Protein AF-A0A7S1FY55-F1 (afdb_monomer_lite)

Organism: NCBI:txid216773

InterPro domains:
  IPR005550 Kinetochore protein Ndc80 [PTHR10643] (1-283)
  IPR038273 Ndc80 domain superfamily [G3DSA:1.10.418.30] (1-48)
  IPR055260 Kinetochore protein Ndc80, CH domain [PF03801] (1-49)

pLDDT: mean 82.6, std 16.02, range [34.22, 97.12]

Secondary structure (DSSP, 8-state):
-HHHHHHHHHHHTT--SPPPHHHHTTTTSTTTHHHHHHHHHHHHHHHHHHHHHHHHHTTGGG---SS----HHHHHHHHHHHHHHHHHHHT-HHHHHHHHHHHHHHHHHHHHHHHHHHHHHHHHHHHHHHHHHHHHHHHHHHHHHHHHHHHHHHHHHHHHHHHHHHHHHHHHHHHHHHHHHHHHHHHHHHHHHHHHHHHHHHHHHHHTT--HHHHHHHHHHHHHHHHHHHHHHHHHHHHHHHHHHHHHHHHHHHHHHHHHHHHHHHHHHHTT-S-TT-TTS---------------

Foldseek 3Di:
DVLVVVQVVLVVVVPPDHQDSVLVVVCPDPVSVVVVVVSVVVVVVVVVVVVVVVVVVVVCVPPPPDDPPQDPLNVLVVVLVVQLVVCVVVVPPVSNVVSVVVNVVVVVVVVVVVVVVVVVVVVVVVVVVVVVVVVVVVVVCVVVVVVVVVVVVVVVVVVVVVVVVVVVVVVVVVVVVVVVVVVVVVVVVVVVVVVVVVVVVVVVVVVVPQDPVNVVVVVVVVVVVVVVVVVVVVVVVVVVVVVVVVVVVVVVVVVVVVVVVVVVVVVCVVVVVDDPPDPPPDDDDDDDDDDDDDDD

Radius of gyration: 81.03 Å; chains: 1; bounding box: 147×50×207 Å

Structure (mmCIF, N/CA/C/O backbone):
data_AF-A0A7S1FY55-F1
#
_entry.id   AF-A0A7S1FY55-F1
#
loop_
_atom_site.group_PDB
_atom_site.id
_atom_site.type_symbol
_atom_site.label_atom_id
_atom_site.label_alt_id
_atom_site.label_comp_id
_atom_site.label_asym_id
_atom_site.label_entity_id
_atom_site.label_seq_id
_atom_site.pdbx_PDB_ins_code
_atom_site.Cartn_x
_atom_site.Cartn_y
_atom_site.Cartn_z
_atom_site.occupancy
_atom_site.B_iso_or_equiv
_atom_site.auth_seq_id
_atom_site.auth_comp_id
_atom_site.auth_asym_id
_atom_site.auth_atom_id
_atom_site.pdbx_PDB_model_num
ATOM 1 N N . LYS A 1 1 ? 73.526 -8.331 -56.034 1.00 67.00 1 LYS A N 1
ATOM 2 C CA . LYS A 1 1 ? 73.931 -9.717 -55.680 1.00 67.00 1 LYS A CA 1
ATOM 3 C C . LYS A 1 1 ? 72.701 -10.359 -55.078 1.00 67.00 1 LYS A C 1
ATOM 5 O O . LYS A 1 1 ? 72.213 -9.840 -54.081 1.00 67.00 1 LYS A O 1
ATOM 10 N N . PHE A 1 2 ? 72.181 -11.403 -55.712 1.00 81.19 2 PHE A N 1
ATOM 11 C CA . PHE A 1 2 ? 70.887 -12.007 -55.388 1.00 81.19 2 PHE A CA 1
ATOM 12 C C . PHE A 1 2 ? 70.745 -12.367 -53.899 1.00 81.19 2 PHE A C 1
ATOM 14 O O . PHE A 1 2 ? 69.713 -12.128 -53.283 1.00 81.19 2 PHE A O 1
ATOM 21 N N . GLU A 1 3 ? 71.819 -12.846 -53.277 1.00 83.00 3 GLU A N 1
ATOM 22 C CA . GLU A 1 3 ? 71.843 -13.254 -51.872 1.00 83.00 3 GLU A CA 1
ATOM 23 C C . GLU A 1 3 ? 71.615 -12.081 -50.909 1.00 83.00 3 GLU A C 1
ATOM 25 O O . GLU A 1 3 ? 71.099 -12.266 -49.812 1.00 83.00 3 GLU A O 1
ATOM 30 N N . GLU A 1 4 ? 71.996 -10.864 -51.295 1.00 83.25 4 GLU A N 1
ATOM 31 C CA . GLU A 1 4 ? 71.790 -9.670 -50.471 1.00 83.25 4 GLU A CA 1
ATOM 32 C C . GLU A 1 4 ? 70.352 -9.163 -50.559 1.00 83.25 4 GLU A C 1
ATOM 34 O O . GLU A 1 4 ? 69.798 -8.738 -49.5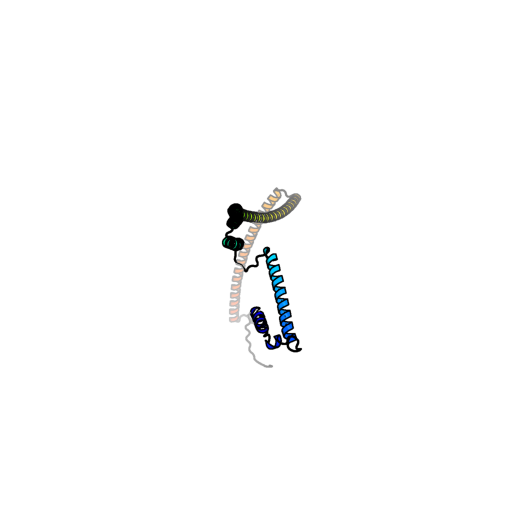46 1.00 83.25 4 GLU A O 1
ATOM 39 N N . GLU A 1 5 ? 69.744 -9.268 -51.742 1.00 86.44 5 GLU A N 1
ATOM 40 C CA . GLU A 1 5 ? 68.338 -8.932 -51.977 1.00 86.44 5 GLU A CA 1
ATOM 41 C C . GLU A 1 5 ? 67.422 -9.894 -51.220 1.00 86.44 5 GLU A C 1
ATOM 43 O O . GLU A 1 5 ? 66.544 -9.440 -50.496 1.00 86.44 5 GLU A O 1
ATOM 48 N N . VAL A 1 6 ? 67.695 -11.203 -51.264 1.00 86.44 6 VAL A N 1
ATOM 49 C CA . VAL A 1 6 ? 66.916 -12.205 -50.518 1.00 86.44 6 VAL A CA 1
ATOM 50 C C . VAL A 1 6 ? 66.953 -11.928 -49.012 1.00 86.44 6 VAL A C 1
ATOM 52 O O . VAL A 1 6 ? 65.907 -11.897 -48.364 1.00 86.44 6 VAL A O 1
ATOM 55 N N . VAL A 1 7 ? 68.132 -11.663 -48.435 1.00 86.19 7 VAL A N 1
ATOM 56 C CA . VAL A 1 7 ? 68.240 -11.329 -47.001 1.00 86.19 7 VAL A CA 1
ATOM 57 C C . VAL A 1 7 ? 67.484 -10.037 -46.669 1.00 86.19 7 VAL A C 1
ATOM 59 O O . VAL A 1 7 ? 66.827 -9.967 -45.629 1.00 86.19 7 VAL A O 1
ATOM 62 N N . ALA A 1 8 ? 67.549 -9.023 -47.537 1.00 88.19 8 ALA A N 1
ATOM 63 C CA . ALA A 1 8 ? 66.824 -7.769 -47.350 1.00 88.19 8 ALA A CA 1
ATOM 64 C C . ALA A 1 8 ? 65.300 -7.955 -47.439 1.00 88.19 8 ALA A C 1
ATOM 66 O O . ALA A 1 8 ? 64.584 -7.410 -46.602 1.00 88.19 8 ALA A O 1
ATOM 67 N N . SER A 1 9 ? 64.807 -8.765 -48.379 1.00 89.19 9 SER A N 1
ATOM 68 C CA . SER A 1 9 ? 63.382 -9.073 -48.536 1.00 89.19 9 SER A CA 1
ATOM 69 C C . SER A 1 9 ? 62.821 -9.821 -47.330 1.00 89.19 9 SER A C 1
ATOM 71 O O . SER A 1 9 ? 61.814 -9.395 -46.775 1.00 89.19 9 SER A O 1
ATOM 73 N N . PHE A 1 10 ? 63.492 -10.875 -46.850 1.00 89.44 10 PHE A N 1
ATOM 74 C CA . PHE A 1 10 ? 63.047 -11.592 -45.645 1.00 89.44 10 PHE A CA 1
ATOM 75 C C . PHE A 1 10 ? 63.048 -10.688 -44.408 1.00 89.44 10 PHE A C 1
ATOM 77 O O . PHE A 1 10 ? 62.119 -10.740 -43.604 1.00 89.44 10 PHE A O 1
ATOM 84 N N . LYS A 1 11 ? 64.045 -9.804 -44.275 1.00 87.81 11 LYS A N 1
ATOM 85 C CA . LYS A 1 11 ? 64.072 -8.807 -43.199 1.00 87.81 11 LYS A CA 1
ATOM 86 C C . LYS A 1 11 ? 62.936 -7.782 -43.328 1.00 87.81 11 LYS A C 1
ATOM 88 O O . LYS A 1 11 ? 62.336 -7.433 -42.318 1.00 87.81 11 LYS A O 1
ATOM 93 N N . GLY A 1 12 ? 62.632 -7.321 -44.542 1.00 88.88 12 GLY A N 1
ATOM 94 C CA . GLY A 1 12 ? 61.527 -6.396 -44.821 1.00 88.88 12 GLY A CA 1
ATOM 95 C C . GLY A 1 12 ? 60.149 -7.004 -44.555 1.00 88.88 12 GLY A C 1
ATOM 96 O O . GLY A 1 12 ? 59.263 -6.312 -44.070 1.00 88.88 12 GLY A O 1
ATOM 97 N N . LEU A 1 13 ? 59.999 -8.311 -44.781 1.00 89.62 13 LEU A N 1
ATOM 98 C CA . LEU A 1 13 ? 58.793 -9.075 -44.445 1.00 89.62 13 LEU A CA 1
ATOM 99 C C . LEU A 1 13 ? 58.680 -9.405 -42.944 1.00 89.62 13 LEU A C 1
ATOM 101 O O . LEU A 1 13 ? 57.701 -10.016 -42.525 1.00 89.62 13 LEU A O 1
ATOM 105 N N . GLY A 1 14 ? 59.666 -9.025 -42.124 1.00 89.81 14 GLY A N 1
ATOM 106 C CA . GLY A 1 14 ? 59.642 -9.252 -40.677 1.00 89.81 14 GLY A CA 1
ATOM 107 C C . GLY A 1 14 ? 60.079 -10.653 -40.242 1.00 89.81 14 GLY A C 1
ATOM 108 O O . GLY A 1 14 ? 59.724 -11.090 -39.148 1.00 89.81 14 GLY A O 1
ATOM 109 N N . TYR A 1 15 ? 60.855 -11.374 -41.058 1.00 90.88 15 TYR A N 1
ATOM 110 C CA . TYR A 1 15 ? 61.382 -12.681 -40.667 1.00 90.88 15 TYR A CA 1
ATOM 111 C C . TYR A 1 15 ? 62.341 -12.558 -39.471 1.00 90.88 15 TYR A C 1
ATOM 113 O O . TYR A 1 15 ? 63.359 -11.868 -39.534 1.00 90.88 15 TYR A O 1
ATOM 121 N N . GLY A 1 16 ? 62.019 -13.247 -38.373 1.00 86.94 16 GLY A N 1
ATOM 122 C CA . GLY A 1 16 ? 62.682 -13.073 -37.074 1.00 86.94 16 GLY A CA 1
ATOM 123 C C . GLY A 1 16 ? 64.067 -13.714 -36.923 1.00 86.94 16 GLY A C 1
ATOM 124 O O . GLY A 1 16 ? 64.715 -13.499 -35.899 1.00 86.94 16 GLY A O 1
ATOM 125 N N . PHE A 1 17 ? 64.544 -14.488 -37.905 1.00 87.69 17 PHE A N 1
ATOM 126 C CA . PHE A 1 17 ? 65.818 -15.212 -37.813 1.00 87.69 17 PHE A CA 1
ATOM 127 C C . PHE A 1 17 ? 66.823 -14.752 -38.882 1.00 87.69 17 PHE A C 1
ATOM 129 O O . PHE A 1 17 ? 66.455 -14.568 -40.043 1.00 87.69 17 PHE A O 1
ATOM 136 N N . PRO A 1 18 ? 68.114 -14.579 -38.537 1.00 83.94 18 PRO A N 1
ATOM 137 C CA . PRO A 1 18 ? 69.112 -14.109 -39.490 1.00 83.94 18 PRO A CA 1
ATOM 138 C C . PRO A 1 18 ? 69.430 -15.179 -40.544 1.00 83.94 18 PRO A C 1
ATOM 140 O O . PRO A 1 18 ? 69.824 -16.297 -40.214 1.00 83.94 18 PRO A O 1
ATOM 143 N N . ILE A 1 19 ? 69.324 -14.816 -41.823 1.00 84.50 19 ILE A N 1
ATOM 144 C CA . ILE A 1 19 ? 69.739 -15.662 -42.949 1.00 84.50 19 ILE A CA 1
ATOM 145 C C . ILE A 1 19 ? 71.166 -15.276 -43.346 1.00 84.50 19 ILE A C 1
ATOM 147 O O . ILE A 1 19 ? 71.451 -14.120 -43.666 1.00 84.50 19 ILE A O 1
ATOM 151 N N . SER A 1 20 ? 72.087 -16.240 -43.316 1.00 83.50 20 SER A N 1
ATOM 152 C CA . SER A 1 20 ? 73.482 -15.990 -43.684 1.00 83.50 20 SER A CA 1
ATOM 153 C C . SER A 1 20 ? 73.648 -15.856 -45.200 1.00 83.50 20 SER A C 1
ATOM 155 O O . SER A 1 20 ? 73.277 -16.760 -45.950 1.00 83.50 20 SER A O 1
ATOM 157 N N . LYS A 1 21 ? 74.302 -14.775 -45.652 1.00 79.25 21 LYS A N 1
ATOM 158 C CA . LYS A 1 21 ? 74.649 -14.549 -47.070 1.00 79.25 21 LYS A CA 1
ATOM 159 C C . LYS A 1 21 ? 75.501 -15.683 -47.650 1.00 79.25 21 LYS A C 1
ATOM 161 O O . LYS A 1 21 ? 75.284 -16.104 -48.780 1.00 79.25 21 LYS A O 1
ATOM 166 N N . THR A 1 22 ? 76.448 -16.210 -46.871 1.00 78.62 22 THR A N 1
ATOM 167 C CA . THR A 1 22 ? 77.279 -17.353 -47.288 1.00 78.62 22 THR A CA 1
ATOM 168 C C . THR A 1 22 ? 76.487 -18.658 -47.326 1.00 78.62 22 THR A C 1
ATOM 170 O O . THR A 1 22 ? 76.777 -19.516 -48.153 1.00 78.62 22 THR A O 1
ATOM 173 N N . GLY A 1 23 ? 75.447 -18.788 -46.494 1.00 77.12 23 GLY A N 1
ATOM 174 C CA . GLY A 1 23 ? 74.515 -19.917 -46.538 1.00 77.12 23 GLY A CA 1
ATOM 175 C C . GLY A 1 23 ? 73.647 -19.922 -47.798 1.00 77.12 23 GLY A C 1
ATOM 176 O O . GLY A 1 23 ? 73.401 -20.984 -48.362 1.00 77.12 23 GLY A O 1
ATOM 177 N N . LEU A 1 24 ? 73.263 -18.739 -48.290 1.00 79.88 24 LEU A N 1
ATOM 178 C CA . LEU A 1 24 ? 72.521 -18.573 -49.547 1.00 79.88 24 LEU A CA 1
ATOM 179 C C . LEU A 1 24 ? 73.368 -18.829 -50.800 1.00 79.88 24 LEU A C 1
ATOM 181 O O . LEU A 1 24 ? 72.827 -19.228 -51.822 1.00 79.88 24 LEU A O 1
ATOM 185 N N . ALA A 1 25 ? 74.690 -18.667 -50.726 1.00 79.62 25 ALA A N 1
ATOM 186 C CA . ALA A 1 25 ? 75.594 -19.057 -51.812 1.00 79.62 25 ALA A CA 1
ATOM 187 C C . ALA A 1 25 ? 75.838 -20.584 -51.869 1.00 79.62 25 ALA A C 1
ATOM 189 O O . ALA A 1 25 ? 76.442 -21.089 -52.812 1.00 79.62 25 ALA A O 1
ATOM 190 N N . SER A 1 26 ? 75.411 -21.342 -50.851 1.00 80.75 26 SER A N 1
ATOM 191 C CA . SER A 1 26 ? 75.623 -22.793 -50.719 1.00 80.75 26 SER A CA 1
ATOM 192 C C . SER A 1 26 ? 74.378 -23.478 -50.144 1.00 80.75 26 SER A C 1
ATOM 194 O O . SER A 1 26 ? 74.421 -24.136 -49.101 1.00 80.75 26 SER A O 1
ATOM 196 N N . VAL A 1 27 ? 73.254 -23.322 -50.849 1.00 73.44 27 VAL A N 1
ATOM 197 C CA . VAL A 1 27 ? 71.904 -23.724 -50.400 1.00 73.44 27 VAL A CA 1
ATOM 198 C C . VAL A 1 27 ? 71.741 -25.243 -50.200 1.00 73.44 27 VAL A C 1
ATOM 200 O O . VAL A 1 27 ? 70.799 -25.676 -49.554 1.00 73.44 27 VAL A O 1
ATOM 203 N N . GLY A 1 28 ? 72.671 -26.074 -50.676 1.00 72.81 28 GLY A N 1
ATOM 204 C CA . GLY A 1 28 ? 72.605 -27.536 -50.546 1.00 72.81 28 GLY A CA 1
ATOM 205 C C . GLY A 1 28 ? 73.420 -28.151 -49.402 1.00 72.81 28 GLY A C 1
ATOM 206 O O . GLY A 1 28 ? 73.444 -29.376 -49.285 1.00 72.81 28 GLY A O 1
ATOM 207 N N . ALA A 1 29 ? 74.138 -27.362 -48.588 1.00 81.94 29 ALA A N 1
ATOM 208 C CA . ALA A 1 29 ? 74.994 -27.945 -47.555 1.00 81.94 29 ALA A CA 1
ATOM 209 C C . ALA A 1 29 ? 74.165 -28.443 -46.346 1.00 81.94 29 ALA A C 1
ATOM 211 O O . ALA A 1 29 ? 73.215 -27.771 -45.933 1.00 81.94 29 ALA A O 1
ATOM 212 N N . PRO A 1 30 ? 74.535 -29.576 -45.710 1.00 80.19 30 PRO A N 1
ATOM 213 C CA . PRO A 1 30 ? 73.731 -30.201 -44.649 1.00 80.19 30 PRO A CA 1
ATOM 214 C C . PRO A 1 30 ? 73.401 -29.297 -43.451 1.00 80.19 30 PRO A C 1
ATOM 216 O O . PRO A 1 30 ? 72.413 -29.522 -42.760 1.00 80.19 30 PRO A O 1
ATOM 219 N N . HIS A 1 31 ? 74.222 -28.274 -43.204 1.00 78.00 31 HIS A N 1
ATOM 220 C CA . HIS A 1 31 ? 74.086 -27.346 -42.079 1.00 78.00 31 HIS A CA 1
ATOM 221 C C . HIS A 1 31 ? 73.446 -25.996 -42.461 1.00 78.00 31 HIS A C 1
ATOM 223 O O . HIS A 1 31 ? 73.035 -25.255 -41.573 1.00 78.00 31 HIS A O 1
ATOM 229 N N . THR A 1 32 ? 73.346 -25.665 -43.754 1.00 81.38 32 THR A N 1
ATOM 230 C CA . THR A 1 32 ? 72.741 -24.411 -44.252 1.00 81.38 32 THR A CA 1
ATOM 231 C C . THR A 1 32 ? 71.328 -24.616 -44.783 1.00 81.38 32 THR A C 1
ATOM 233 O O . THR A 1 32 ? 70.520 -23.692 -44.717 1.00 81.38 32 THR A O 1
ATOM 236 N N . TRP A 1 33 ? 71.000 -25.821 -45.256 1.00 84.62 33 TRP A N 1
ATOM 237 C CA . TRP A 1 33 ? 69.682 -26.130 -45.805 1.00 84.62 33 TRP A CA 1
ATOM 238 C C . TRP A 1 33 ? 68.540 -26.088 -44.772 1.00 84.62 33 TRP A C 1
ATOM 240 O O . TRP A 1 33 ? 67.527 -25.463 -45.079 1.00 84.62 33 TRP A O 1
ATOM 250 N N . PRO A 1 34 ? 68.658 -26.645 -43.543 1.00 88.00 34 PRO A N 1
ATOM 251 C CA . PRO A 1 34 ? 67.540 -26.620 -42.593 1.00 88.00 34 PRO A CA 1
ATOM 252 C C . PRO A 1 34 ? 67.071 -25.201 -42.202 1.00 88.00 34 PRO A C 1
ATOM 254 O O . PRO A 1 34 ? 65.864 -24.962 -42.230 1.00 88.00 34 PRO A O 1
ATOM 257 N N . PRO A 1 35 ? 67.961 -24.224 -41.917 1.00 84.44 35 PRO A N 1
ATOM 258 C CA . PRO A 1 35 ? 67.549 -22.836 -41.675 1.00 84.44 35 PRO A CA 1
ATOM 259 C C . PRO A 1 35 ? 66.900 -22.147 -42.886 1.00 84.44 35 PRO A C 1
ATOM 261 O O . PRO A 1 35 ? 65.985 -21.343 -42.714 1.00 84.44 35 PRO A O 1
ATOM 264 N N . ILE A 1 36 ? 67.353 -22.454 -44.108 1.00 86.25 36 ILE A N 1
ATOM 265 C CA . ILE A 1 36 ? 66.774 -21.898 -45.342 1.00 86.25 36 ILE A CA 1
ATOM 266 C C . ILE A 1 36 ? 65.394 -22.509 -45.605 1.00 86.25 36 ILE A C 1
ATOM 268 O O . ILE A 1 36 ? 64.454 -21.787 -45.927 1.00 86.25 36 ILE A O 1
ATOM 272 N N . LEU A 1 37 ? 65.242 -23.819 -45.405 1.00 87.38 37 LEU A N 1
ATOM 273 C CA . LEU A 1 37 ? 63.959 -24.503 -45.516 1.00 87.38 37 LEU A CA 1
ATOM 274 C C . LEU A 1 37 ? 62.951 -23.952 -44.500 1.00 87.38 37 LEU A C 1
ATOM 276 O O . LEU A 1 37 ? 61.810 -23.697 -44.871 1.00 87.38 37 LEU A O 1
ATOM 280 N N . ALA A 1 38 ? 63.379 -23.689 -43.260 1.00 88.00 38 ALA A N 1
ATOM 281 C CA . ALA A 1 38 ? 62.541 -23.040 -42.253 1.00 88.00 38 ALA A CA 1
ATOM 282 C C . ALA A 1 38 ? 62.048 -21.656 -42.722 1.00 88.00 38 ALA A C 1
ATOM 284 O O . ALA A 1 38 ? 60.852 -21.370 -42.637 1.00 88.00 38 ALA A O 1
ATOM 285 N N . ALA A 1 39 ? 62.934 -20.837 -43.301 1.00 89.31 39 ALA A N 1
ATOM 286 C CA . ALA A 1 39 ? 62.567 -19.537 -43.866 1.00 89.31 39 ALA A CA 1
ATOM 287 C C . ALA A 1 39 ? 61.559 -19.664 -45.023 1.00 89.31 39 ALA A C 1
ATOM 289 O O . ALA A 1 39 ? 60.588 -18.912 -45.082 1.00 89.31 39 ALA A O 1
ATOM 290 N N . LEU A 1 40 ? 61.732 -20.651 -45.908 1.00 90.31 40 LEU A N 1
ATOM 291 C CA . LEU A 1 40 ? 60.790 -20.918 -47.001 1.00 90.31 40 LEU A CA 1
ATOM 292 C C . LEU A 1 40 ? 59.431 -21.410 -46.488 1.00 90.31 40 LEU A C 1
ATOM 294 O O . LEU A 1 40 ? 58.400 -20.937 -46.956 1.00 90.31 40 LEU A O 1
ATOM 298 N N . THR A 1 41 ? 59.403 -22.307 -45.499 1.00 90.56 41 THR A N 1
ATOM 299 C CA . THR A 1 41 ? 58.141 -22.761 -44.890 1.00 90.56 41 THR A CA 1
ATOM 300 C C . THR A 1 41 ? 57.408 -21.630 -44.176 1.00 90.56 41 THR A C 1
ATOM 302 O O . THR A 1 41 ? 56.183 -21.559 -44.245 1.00 90.56 41 THR A O 1
ATOM 305 N N . TRP A 1 42 ? 58.145 -20.708 -43.550 1.00 93.69 42 TRP A N 1
ATOM 306 C CA . TRP A 1 42 ? 57.571 -19.498 -42.973 1.00 93.69 42 TRP A CA 1
ATOM 307 C C . TRP A 1 42 ? 56.973 -18.589 -44.051 1.00 93.69 42 TRP A C 1
ATOM 309 O O . TRP A 1 42 ? 55.853 -18.120 -43.881 1.00 93.69 42 TRP A O 1
ATOM 319 N N . LEU A 1 43 ? 57.665 -18.401 -45.181 1.00 92.44 43 LEU A N 1
ATOM 320 C CA . LEU A 1 43 ? 57.160 -17.599 -46.298 1.00 92.44 43 LEU A CA 1
ATOM 321 C C . LEU A 1 43 ? 55.879 -18.199 -46.898 1.00 92.44 43 LEU A C 1
ATOM 323 O O . LEU A 1 43 ? 54.924 -17.474 -47.149 1.00 92.44 43 LEU A O 1
ATOM 327 N N . VAL A 1 44 ? 55.823 -19.523 -47.069 1.00 92.56 44 VAL A N 1
ATOM 328 C CA . VAL A 1 44 ? 54.600 -20.222 -47.507 1.00 92.56 44 VAL A CA 1
ATOM 329 C C . VAL A 1 44 ? 53.472 -20.043 -46.489 1.00 92.56 44 VAL A C 1
ATOM 331 O O . VAL A 1 44 ? 52.333 -19.789 -46.872 1.00 92.56 44 VAL A O 1
ATOM 334 N N . GLY A 1 45 ? 53.785 -20.118 -45.192 1.00 89.25 45 GLY A N 1
ATOM 335 C CA . GLY A 1 45 ? 52.830 -19.814 -44.129 1.00 89.25 45 GLY A CA 1
ATOM 336 C C . GLY A 1 45 ? 52.288 -18.387 -44.225 1.00 89.25 45 GLY A C 1
ATOM 337 O O . GLY A 1 45 ? 51.079 -18.194 -44.139 1.00 89.25 45 GLY A O 1
ATOM 338 N N . LEU A 1 46 ? 53.160 -17.402 -44.462 1.00 90.12 46 LEU A N 1
ATOM 339 C CA . LEU A 1 46 ? 52.795 -15.993 -44.614 1.00 90.12 46 LEU A CA 1
ATOM 340 C C . LEU A 1 46 ? 51.844 -15.768 -45.799 1.00 90.12 46 LEU A C 1
ATOM 342 O O . LEU A 1 46 ? 50.823 -15.106 -45.629 1.00 90.12 46 LEU A O 1
ATOM 346 N N . LEU A 1 47 ? 52.125 -16.370 -46.959 1.00 90.06 47 LEU A N 1
ATOM 347 C CA . LEU A 1 47 ? 51.239 -16.300 -48.129 1.00 90.06 47 LEU A CA 1
ATOM 348 C C . LEU A 1 47 ? 49.869 -16.932 -47.840 1.00 90.06 47 LEU A C 1
ATOM 350 O O . LEU A 1 47 ? 48.837 -16.363 -48.184 1.00 90.06 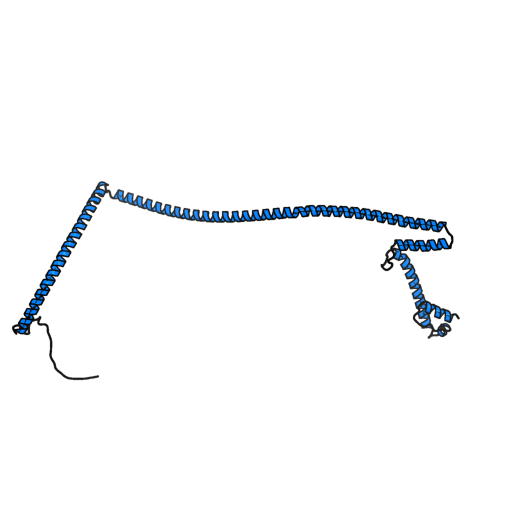47 LEU A O 1
ATOM 354 N N . GLY A 1 48 ? 49.843 -18.060 -47.123 1.00 89.19 48 GLY A N 1
ATOM 355 C CA . GLY A 1 48 ? 48.592 -18.687 -46.694 1.00 89.19 48 GLY A CA 1
ATOM 356 C C . GLY A 1 48 ? 47.775 -17.828 -45.717 1.00 89.19 48 GLY A C 1
ATOM 357 O O . GLY A 1 48 ? 46.545 -17.885 -45.734 1.00 89.19 48 GLY A O 1
ATOM 358 N N . TYR A 1 49 ? 48.424 -17.020 -44.872 1.00 86.50 49 TYR A N 1
ATOM 359 C CA . TYR A 1 49 ? 47.731 -16.040 -44.028 1.00 86.50 49 TYR A CA 1
ATOM 360 C C . TYR A 1 49 ? 47.205 -14.853 -44.835 1.00 86.50 49 TYR A C 1
ATOM 362 O O . TYR A 1 49 ? 46.097 -14.401 -44.567 1.00 86.50 49 TYR A O 1
ATOM 370 N N . GLU A 1 50 ? 47.954 -14.371 -45.827 1.00 86.56 50 GLU A N 1
ATOM 371 C CA . GLU A 1 50 ? 47.514 -13.282 -46.701 1.00 86.56 50 GLU A CA 1
ATOM 372 C C . GLU A 1 50 ? 46.258 -13.667 -47.498 1.00 86.56 50 GLU A C 1
ATOM 374 O O . GLU A 1 50 ? 45.301 -12.894 -47.549 1.00 86.56 50 GLU A O 1
ATOM 379 N N . GLU A 1 51 ? 46.219 -14.874 -48.068 1.00 85.94 51 GLU A N 1
ATOM 380 C CA . GLU A 1 51 ? 45.041 -15.384 -48.782 1.00 85.94 51 GLU A CA 1
ATOM 381 C C . GLU A 1 51 ? 43.819 -15.495 -47.863 1.00 85.94 51 GLU A C 1
ATOM 383 O O . GLU A 1 51 ? 42.729 -15.049 -48.222 1.00 85.94 51 GLU A O 1
ATOM 388 N N . LYS A 1 52 ? 44.000 -16.020 -46.645 1.00 84.38 52 LYS A N 1
ATOM 389 C CA . LYS A 1 52 ? 42.922 -16.104 -45.648 1.00 84.38 52 LYS A CA 1
ATOM 390 C C . LYS A 1 52 ? 42.451 -14.731 -45.178 1.00 84.38 52 LYS A C 1
ATOM 392 O O . LYS A 1 52 ? 41.252 -14.525 -45.033 1.00 84.38 52 LYS A O 1
ATOM 397 N N . ALA A 1 53 ? 43.368 -13.789 -44.974 1.00 80.75 53 ALA A N 1
ATOM 398 C CA . ALA A 1 53 ? 43.034 -12.424 -44.585 1.00 80.75 53 ALA A CA 1
ATOM 399 C C . ALA A 1 53 ? 42.246 -11.699 -45.688 1.00 80.75 53 ALA A C 1
ATOM 401 O O . ALA A 1 53 ? 41.287 -10.992 -45.390 1.00 80.75 53 ALA A O 1
ATOM 402 N N . LYS A 1 54 ? 42.603 -11.903 -46.964 1.00 78.88 54 LYS A N 1
ATOM 403 C CA . LYS A 1 54 ? 41.834 -11.377 -48.105 1.00 78.88 54 LYS A CA 1
ATOM 404 C C . LYS A 1 54 ? 40.449 -12.018 -48.211 1.00 78.88 54 LYS A C 1
ATOM 406 O O . LYS A 1 54 ? 39.491 -11.308 -48.487 1.00 78.88 54 LYS A O 1
ATOM 411 N N . ALA A 1 55 ? 40.336 -13.322 -47.960 1.00 76.00 55 ALA A N 1
ATOM 412 C CA . ALA A 1 55 ? 39.050 -14.018 -47.959 1.00 76.00 55 ALA A CA 1
ATOM 413 C C . ALA A 1 55 ? 38.126 -13.555 -46.816 1.00 76.00 55 ALA A C 1
ATOM 415 O O . ALA A 1 55 ? 36.939 -13.365 -47.050 1.00 76.00 55 ALA A O 1
ATOM 416 N N . SER A 1 56 ? 38.671 -13.313 -45.616 1.00 68.88 56 SER A N 1
ATOM 417 C CA . SER A 1 56 ? 37.915 -12.790 -44.462 1.00 68.88 56 SER A CA 1
ATOM 418 C C . SER A 1 56 ? 37.337 -11.404 -44.738 1.00 68.88 56 SER A C 1
ATOM 420 O O . SER A 1 56 ? 36.164 -11.166 -44.484 1.00 68.88 56 SER A O 1
ATOM 422 N N . LYS A 1 57 ? 38.122 -10.509 -45.355 1.00 64.44 57 LYS A N 1
ATOM 423 C CA . LYS A 1 57 ? 37.664 -9.156 -45.717 1.00 64.44 57 LYS A CA 1
ATOM 424 C C . LYS A 1 57 ? 36.484 -9.130 -46.692 1.00 64.44 57 LYS A C 1
ATOM 426 O O . LYS A 1 57 ? 35.776 -8.141 -46.721 1.00 64.44 57 LYS A O 1
ATOM 431 N N . LEU A 1 58 ? 36.289 -10.185 -47.484 1.00 59.44 58 LEU A N 1
ATOM 432 C CA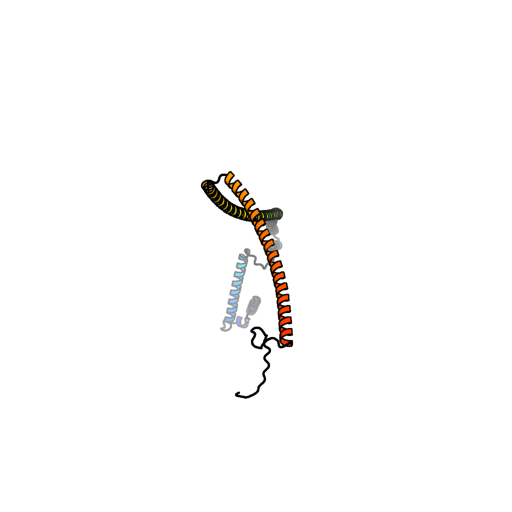 . LEU A 1 58 ? 35.153 -10.313 -48.405 1.00 59.44 58 LEU A CA 1
ATOM 433 C C . LEU A 1 58 ? 33.900 -10.895 -47.721 1.00 59.44 58 LEU A C 1
ATOM 435 O O . LEU A 1 58 ? 32.832 -10.942 -48.322 1.00 59.44 58 LEU A O 1
ATOM 439 N N . GLN A 1 59 ? 34.056 -11.422 -46.504 1.00 52.44 59 GLN A N 1
ATOM 440 C CA . GLN A 1 59 ? 33.012 -12.096 -45.732 1.00 52.44 59 GLN A CA 1
ATOM 441 C C . GLN A 1 59 ? 32.509 -11.224 -44.564 1.00 52.44 59 GLN A C 1
ATOM 443 O O . GLN A 1 59 ? 31.350 -11.351 -44.179 1.00 52.44 59 GLN A O 1
ATOM 448 N N . ASP A 1 60 ? 33.349 -10.306 -44.068 1.00 48.16 60 ASP A N 1
ATOM 449 C CA . ASP A 1 60 ? 33.064 -9.358 -42.975 1.00 48.16 60 ASP A CA 1
ATOM 450 C C . ASP A 1 60 ? 32.249 -8.113 -43.377 1.00 48.16 60 ASP A C 1
ATOM 452 O O . ASP A 1 60 ? 31.972 -7.265 -42.530 1.00 48.16 60 ASP A O 1
ATOM 456 N N . ASP A 1 61 ? 31.742 -8.024 -44.611 1.00 51.94 61 ASP A N 1
ATOM 457 C CA . ASP A 1 61 ? 30.684 -7.052 -44.956 1.00 51.94 61 ASP A CA 1
ATOM 458 C C . ASP A 1 61 ? 29.369 -7.303 -44.175 1.00 51.94 61 ASP A C 1
ATOM 460 O O . ASP A 1 61 ? 28.413 -6.534 -44.285 1.00 51.94 61 ASP A O 1
ATOM 464 N N . ALA A 1 62 ? 29.303 -8.371 -43.367 1.00 47.12 62 ALA A N 1
ATOM 465 C CA . ALA A 1 62 ? 28.142 -8.739 -42.563 1.00 47.12 62 ALA A CA 1
ATOM 466 C C . ALA A 1 62 ? 28.213 -8.339 -41.073 1.00 47.12 62 ALA A C 1
ATOM 468 O O . ALA A 1 62 ? 27.154 -8.259 -40.451 1.00 47.12 62 ALA A O 1
ATOM 469 N N . GLU A 1 63 ? 29.383 -8.058 -40.482 1.00 43.38 63 GLU A N 1
ATOM 470 C CA . GLU A 1 63 ? 29.474 -7.694 -39.055 1.00 43.38 63 GLU A CA 1
ATOM 471 C C . GLU A 1 63 ? 30.571 -6.647 -38.781 1.00 43.38 63 GLU A C 1
ATOM 473 O O . GLU A 1 63 ? 31.761 -6.949 -38.851 1.00 43.38 63 GLU A O 1
ATOM 478 N N . PRO A 1 64 ? 30.212 -5.400 -38.413 1.00 48.56 64 PRO A N 1
ATOM 479 C CA . PRO A 1 64 ? 31.195 -4.424 -37.976 1.00 48.56 64 PRO A CA 1
ATOM 480 C C . PRO A 1 64 ? 31.627 -4.742 -36.536 1.00 48.56 64 PRO A C 1
ATOM 482 O O . PRO A 1 64 ? 31.023 -4.277 -35.568 1.00 48.56 64 PRO A O 1
ATOM 485 N N . GLU A 1 65 ? 32.702 -5.515 -36.377 1.00 42.81 65 GLU A N 1
ATOM 486 C CA . GLU A 1 65 ? 33.439 -5.583 -35.113 1.00 42.81 65 GLU A CA 1
ATOM 487 C C . GLU A 1 65 ? 34.084 -4.217 -34.814 1.00 42.81 65 GLU A C 1
ATOM 489 O O . GLU A 1 65 ? 35.155 -3.888 -35.313 1.00 42.81 65 GLU A O 1
ATOM 494 N N . ALA A 1 66 ? 33.371 -3.400 -34.034 1.00 47.75 66 ALA A N 1
ATOM 495 C CA . ALA A 1 66 ? 33.795 -2.578 -32.887 1.00 47.75 66 ALA A CA 1
ATOM 496 C C . ALA A 1 66 ? 35.179 -1.869 -32.843 1.00 47.75 66 ALA A C 1
ATOM 498 O O . ALA A 1 66 ? 35.584 -1.438 -31.762 1.00 47.75 66 ALA A O 1
ATOM 499 N N . LEU A 1 67 ? 35.907 -1.703 -33.950 1.00 44.94 67 LEU A N 1
ATOM 500 C CA . LEU A 1 67 ? 37.196 -0.994 -33.974 1.00 44.94 67 LEU A CA 1
ATOM 501 C C . LEU A 1 67 ? 37.331 0.046 -35.095 1.00 44.94 67 LEU A C 1
ATOM 503 O O . LEU A 1 67 ? 38.366 0.702 -35.192 1.00 44.94 67 LEU A O 1
ATOM 507 N N . ASP A 1 68 ? 36.285 0.226 -35.896 1.00 46.75 68 ASP A N 1
ATOM 508 C CA . ASP A 1 68 ? 36.163 1.324 -36.848 1.00 46.75 68 ASP A CA 1
ATOM 509 C C . ASP A 1 68 ? 34.947 2.157 -36.424 1.00 46.75 68 ASP A C 1
ATOM 511 O O . ASP A 1 68 ? 33.806 1.766 -36.654 1.00 46.75 68 ASP A O 1
ATOM 515 N N . ASP A 1 69 ? 35.201 3.268 -35.727 1.00 49.22 69 ASP A N 1
ATOM 516 C CA . ASP A 1 69 ? 34.198 4.237 -35.232 1.00 49.22 69 ASP A CA 1
ATOM 517 C C . ASP A 1 69 ? 33.512 5.000 -36.388 1.00 49.22 69 ASP A C 1
ATOM 519 O O . ASP A 1 69 ? 32.726 5.923 -36.181 1.00 49.22 69 ASP A O 1
ATOM 523 N N . ALA A 1 70 ? 33.831 4.621 -37.629 1.00 55.91 70 ALA A N 1
ATOM 524 C CA . ALA A 1 70 ? 33.258 5.173 -38.832 1.00 55.91 70 ALA A CA 1
ATOM 525 C C . ALA A 1 70 ? 31.828 4.659 -39.022 1.00 55.91 70 ALA A C 1
ATOM 527 O O . ALA A 1 70 ? 31.578 3.457 -39.178 1.00 55.91 70 ALA A O 1
ATOM 528 N N . SER A 1 71 ? 30.874 5.592 -39.041 1.00 69.25 71 SER A N 1
ATOM 529 C CA . SER A 1 71 ? 29.481 5.309 -39.394 1.00 69.25 71 SER A CA 1
ATOM 530 C C . SER A 1 71 ? 29.424 4.532 -40.721 1.00 69.25 71 SER A C 1
ATOM 532 O O . SER A 1 71 ? 30.224 4.807 -41.615 1.00 69.25 71 SER A O 1
ATOM 534 N N . PRO A 1 72 ? 28.474 3.602 -40.929 1.00 72.81 72 PRO A N 1
ATOM 535 C CA . PRO A 1 72 ? 28.293 2.937 -42.224 1.00 72.81 72 PRO A CA 1
ATOM 536 C C . PRO A 1 72 ? 28.249 3.912 -43.416 1.00 72.81 72 PRO A C 1
ATOM 538 O O . PRO A 1 72 ? 28.717 3.591 -44.502 1.00 72.81 72 PRO A O 1
ATOM 541 N N . LEU A 1 73 ? 27.763 5.138 -43.192 1.00 75.06 73 LEU A N 1
ATOM 542 C CA . LEU A 1 73 ? 27.768 6.231 -44.172 1.00 75.06 73 LEU A CA 1
ATOM 543 C C . LEU A 1 73 ? 29.171 6.760 -44.497 1.00 75.06 73 LEU A C 1
ATOM 545 O O . LEU A 1 73 ? 29.431 7.143 -45.632 1.00 75.06 73 LEU A O 1
ATOM 549 N N . GLU A 1 74 ? 30.078 6.781 -43.525 1.00 81.69 74 GLU A N 1
ATOM 550 C CA . GLU A 1 74 ? 31.470 7.181 -43.735 1.00 81.69 74 GLU A CA 1
ATOM 551 C C . GLU A 1 74 ? 32.221 6.150 -44.578 1.00 81.69 74 GLU A C 1
ATOM 553 O O . GLU A 1 74 ? 33.020 6.542 -45.424 1.00 81.69 74 GLU A O 1
ATOM 558 N N . LYS A 1 75 ? 31.913 4.853 -44.428 1.00 82.31 75 LYS A N 1
ATOM 559 C CA . LYS A 1 75 ? 32.462 3.792 -45.291 1.00 82.31 75 LYS A CA 1
ATOM 560 C C . LYS A 1 75 ? 32.013 3.960 -46.742 1.00 82.31 75 LYS A C 1
ATOM 562 O O . LYS A 1 75 ? 32.857 4.032 -47.630 1.00 82.31 75 LYS A O 1
ATOM 567 N N . VAL A 1 76 ? 30.709 4.145 -46.966 1.00 84.25 76 VAL A N 1
ATOM 568 C CA . VAL A 1 76 ? 30.138 4.419 -48.300 1.00 84.25 76 VAL A CA 1
ATOM 569 C C . VAL A 1 76 ? 30.726 5.700 -48.907 1.00 84.25 76 VAL A C 1
ATOM 571 O O . VAL A 1 76 ? 31.077 5.737 -50.085 1.00 84.25 76 VAL A O 1
ATOM 574 N N . PHE A 1 77 ? 30.896 6.752 -48.102 1.00 86.75 77 PHE A N 1
ATOM 575 C CA . PHE A 1 77 ? 31.523 7.995 -48.548 1.00 86.75 77 PHE A CA 1
ATOM 576 C C . PHE A 1 77 ? 33.010 7.820 -48.890 1.00 86.75 77 PHE A C 1
ATOM 578 O O . PHE A 1 77 ? 33.495 8.401 -49.860 1.00 86.75 77 PHE A O 1
ATOM 585 N N . PHE A 1 78 ? 33.744 7.016 -48.122 1.00 86.06 78 PHE A N 1
ATOM 586 C CA . PHE A 1 78 ? 35.157 6.745 -48.370 1.00 86.06 78 PHE A CA 1
ATOM 587 C C . PHE A 1 78 ? 35.365 5.888 -49.625 1.00 86.06 78 PHE A C 1
ATOM 589 O O . PHE A 1 78 ? 36.269 6.160 -50.417 1.00 86.06 78 PHE A O 1
ATOM 596 N N . GLU A 1 79 ? 34.496 4.904 -49.857 1.00 86.19 79 GLU A N 1
ATOM 597 C CA . GLU A 1 79 ? 34.457 4.135 -51.103 1.00 86.19 79 GLU A CA 1
ATOM 598 C C . GLU A 1 79 ? 34.157 5.034 -52.301 1.00 86.19 79 GLU A C 1
ATOM 600 O O . GLU A 1 79 ? 34.885 4.980 -53.296 1.00 86.19 79 GLU A O 1
ATOM 605 N N . TYR A 1 80 ? 33.155 5.913 -52.193 1.00 90.06 80 TYR A N 1
ATOM 606 C CA . TYR A 1 80 ? 32.895 6.945 -53.196 1.00 90.06 80 TYR A CA 1
ATOM 607 C C . TYR A 1 80 ? 34.147 7.786 -53.458 1.00 90.06 80 TYR A C 1
ATOM 609 O O . TYR A 1 80 ? 34.540 7.953 -54.607 1.00 90.06 80 TYR A O 1
ATOM 617 N N . LEU A 1 81 ? 34.819 8.277 -52.413 1.00 89.88 81 LEU A N 1
ATOM 618 C CA . LEU A 1 81 ? 35.998 9.128 -52.560 1.00 89.88 81 LEU A CA 1
ATOM 619 C C . LEU A 1 81 ? 37.135 8.407 -53.298 1.00 89.88 81 LEU A C 1
ATOM 621 O O . LEU A 1 81 ? 37.808 9.019 -54.128 1.00 89.88 81 LEU A O 1
ATOM 625 N N . GLY A 1 82 ? 37.329 7.112 -53.031 1.00 88.69 82 GLY A N 1
ATOM 626 C CA . GLY A 1 82 ? 38.308 6.279 -53.727 1.00 88.69 82 GLY A CA 1
ATOM 627 C C . GLY A 1 82 ? 38.026 6.167 -55.226 1.00 88.69 82 GLY A C 1
ATOM 628 O O . GLY A 1 82 ? 38.915 6.429 -56.039 1.00 88.69 82 GLY A O 1
ATOM 629 N N . HIS A 1 83 ? 36.788 5.838 -55.598 1.00 88.50 83 HIS A N 1
ATOM 630 C CA . HIS A 1 83 ? 36.383 5.708 -57.001 1.00 88.50 83 HIS A CA 1
ATOM 631 C C . HIS A 1 83 ? 36.337 7.071 -57.713 1.00 88.50 83 HIS A C 1
ATOM 633 O O . HIS A 1 83 ? 36.877 7.210 -58.808 1.00 88.50 83 HIS A O 1
ATOM 639 N N . ALA A 1 84 ? 35.812 8.110 -57.058 1.00 89.75 84 ALA A N 1
ATOM 640 C CA . ALA A 1 84 ? 35.762 9.478 -57.571 1.00 89.75 84 ALA A CA 1
ATOM 641 C C . ALA A 1 84 ? 37.165 10.028 -57.849 1.00 89.75 84 ALA A C 1
ATOM 643 O O . ALA A 1 84 ? 37.387 10.712 -58.846 1.00 89.75 84 ALA A O 1
ATOM 644 N N . TYR A 1 85 ? 38.135 9.715 -56.985 1.00 90.38 85 TYR A N 1
ATOM 645 C CA . TYR A 1 85 ? 39.522 10.114 -57.191 1.00 90.38 85 TYR A CA 1
ATOM 646 C C . TYR A 1 85 ? 40.142 9.428 -58.415 1.00 90.38 85 TYR A C 1
ATOM 648 O O . TYR A 1 85 ? 40.852 10.075 -59.184 1.00 90.38 85 TYR A O 1
ATOM 656 N N . VAL A 1 86 ? 39.855 8.141 -58.639 1.00 90.00 86 VAL A N 1
ATOM 657 C CA . VAL A 1 86 ? 40.312 7.415 -59.837 1.00 90.00 86 VAL A CA 1
ATOM 658 C C . VAL A 1 86 ? 39.669 7.982 -61.108 1.00 90.00 86 VAL A C 1
ATOM 660 O O . VAL A 1 86 ? 40.393 8.269 -62.065 1.00 90.00 86 VAL A O 1
ATOM 663 N N . ALA A 1 87 ? 38.355 8.220 -61.104 1.00 89.06 87 ALA A N 1
ATOM 664 C CA . ALA A 1 87 ? 37.629 8.848 -62.214 1.00 89.06 87 ALA A CA 1
ATOM 665 C C . ALA A 1 87 ? 38.173 10.260 -62.523 1.00 89.06 87 ALA A C 1
ATOM 667 O O . ALA A 1 87 ? 38.455 10.612 -63.668 1.00 89.06 87 ALA A O 1
ATOM 668 N N . TYR A 1 88 ? 38.467 11.049 -61.484 1.00 90.62 88 TYR A N 1
ATOM 669 C CA . TYR A 1 88 ? 39.094 12.364 -61.630 1.00 90.62 88 TYR A CA 1
ATOM 670 C C . TYR A 1 88 ? 40.491 12.287 -62.267 1.00 90.62 88 TYR A C 1
ATOM 672 O O . TYR A 1 88 ? 40.815 13.066 -63.165 1.00 90.62 88 TYR A O 1
ATOM 680 N N . MET A 1 89 ? 41.325 11.337 -61.833 1.00 91.69 89 MET A N 1
ATOM 681 C CA . MET A 1 89 ? 42.681 11.157 -62.369 1.00 91.69 89 MET A CA 1
ATOM 682 C C . MET A 1 89 ? 42.683 10.642 -63.815 1.00 91.69 89 MET A C 1
ATOM 684 O O . MET A 1 89 ? 43.624 10.919 -64.559 1.00 91.69 89 MET A O 1
ATOM 688 N N . THR A 1 90 ? 41.637 9.921 -64.219 1.00 91.06 90 THR A N 1
ATOM 689 C CA . THR A 1 90 ? 41.438 9.430 -65.592 1.00 91.06 90 THR A CA 1
ATOM 690 C C . THR A 1 90 ? 40.703 10.427 -66.496 1.00 91.06 90 THR A C 1
ATOM 692 O O . THR A 1 90 ? 40.662 10.213 -67.705 1.00 91.06 90 THR A O 1
ATOM 695 N N . GLN A 1 91 ? 40.232 11.554 -65.941 1.00 87.75 91 GLN A N 1
ATOM 696 C CA . GLN A 1 91 ? 39.414 12.575 -66.614 1.00 87.75 91 GLN A CA 1
ATOM 697 C C . GLN A 1 91 ? 38.070 12.044 -67.138 1.00 87.75 91 GLN A C 1
ATOM 699 O O . GLN A 1 91 ? 37.508 12.616 -68.074 1.00 87.75 91 GLN A O 1
ATOM 704 N N . ASP A 1 92 ? 37.544 10.984 -66.524 1.00 88.62 92 ASP A N 1
ATOM 705 C CA . ASP A 1 92 ? 36.211 10.471 -66.826 1.00 88.62 92 ASP A CA 1
ATOM 706 C C . ASP A 1 92 ? 35.157 11.267 -66.043 1.00 88.62 92 ASP A C 1
ATOM 708 O O . ASP A 1 92 ? 34.942 11.084 -64.843 1.00 88.62 92 ASP A O 1
ATOM 712 N N . THR A 1 93 ? 34.537 12.228 -66.726 1.00 85.62 93 THR A N 1
ATOM 713 C CA . THR A 1 93 ? 33.505 13.086 -66.135 1.00 85.62 93 THR A CA 1
ATOM 714 C C . THR A 1 93 ? 32.151 12.393 -66.022 1.00 85.62 93 THR A C 1
ATOM 716 O O . THR A 1 93 ? 31.368 12.768 -65.157 1.00 85.62 93 THR A O 1
ATOM 719 N N . GLU A 1 94 ? 31.871 11.407 -66.878 1.00 87.31 94 GLU A N 1
ATOM 720 C CA . GLU A 1 94 ? 30.593 10.684 -66.894 1.00 87.31 94 GLU A CA 1
ATOM 721 C C . GLU A 1 94 ? 30.534 9.685 -65.731 1.00 87.31 94 GLU A C 1
ATOM 723 O O . GLU A 1 94 ? 29.541 9.626 -65.005 1.00 87.31 94 GLU A O 1
ATOM 728 N N . GLU A 1 95 ? 31.639 8.978 -65.476 1.00 85.19 95 GLU A N 1
ATOM 729 C CA . GLU A 1 95 ? 31.767 8.088 -64.320 1.00 85.19 95 GLU A CA 1
ATOM 730 C C . GLU A 1 95 ? 31.676 8.862 -62.994 1.00 85.19 95 GLU A C 1
ATOM 732 O O . GLU A 1 95 ? 31.008 8.420 -62.060 1.00 85.19 95 GLU A O 1
ATOM 737 N N . LEU A 1 96 ? 32.281 10.053 -62.916 1.00 85.88 96 LEU A N 1
ATOM 738 C CA . LEU A 1 96 ? 32.221 10.900 -61.723 1.00 85.88 96 LEU A CA 1
ATOM 739 C C . LEU A 1 96 ? 30.791 11.366 -61.399 1.00 85.88 96 LEU A C 1
ATOM 741 O O . LEU A 1 96 ? 30.397 11.366 -60.232 1.00 85.88 96 LEU A O 1
ATOM 745 N N . GLU A 1 97 ? 30.022 11.767 -62.415 1.00 88.81 97 GLU A N 1
ATOM 746 C CA . GLU A 1 97 ? 28.631 12.204 -62.249 1.00 88.81 97 GLU A CA 1
ATOM 747 C C . GLU A 1 97 ? 27.736 11.033 -61.825 1.00 88.81 97 GLU A C 1
ATOM 749 O O . GLU A 1 97 ? 27.016 11.141 -60.832 1.00 88.81 97 GLU A O 1
ATOM 754 N N . SER A 1 98 ? 27.879 9.871 -62.473 1.00 89.62 98 SER A N 1
ATOM 755 C CA . SER A 1 98 ? 27.154 8.652 -62.092 1.00 89.62 98 SER A CA 1
ATOM 756 C C . SER A 1 98 ? 27.451 8.218 -60.654 1.00 89.62 98 SER A C 1
ATOM 758 O O . SER A 1 98 ? 26.549 7.790 -59.928 1.00 89.62 98 SER A O 1
ATOM 760 N N . LEU A 1 99 ? 28.706 8.332 -60.222 1.00 88.50 99 LEU A N 1
ATOM 761 C CA . LEU A 1 99 ? 29.115 7.961 -58.875 1.00 88.50 99 LEU A CA 1
ATOM 762 C C . LEU A 1 99 ? 28.549 8.936 -57.824 1.00 88.50 99 LEU A C 1
ATOM 764 O O . LEU A 1 99 ? 28.164 8.516 -56.731 1.00 88.50 99 LEU A O 1
ATOM 768 N N . ALA A 1 100 ? 28.463 10.229 -58.157 1.00 88.56 100 ALA A N 1
ATOM 769 C CA . ALA A 1 100 ? 27.869 11.248 -57.293 1.00 88.56 100 ALA A CA 1
ATOM 770 C C . ALA A 1 100 ? 26.347 11.075 -57.161 1.00 88.56 100 ALA A C 1
ATOM 772 O O . ALA A 1 100 ? 25.815 11.190 -56.056 1.00 88.56 100 ALA A O 1
ATOM 773 N N . GLU A 1 101 ? 25.655 10.741 -58.253 1.00 90.25 101 GLU A N 1
ATOM 774 C CA . GLU A 1 101 ? 24.227 10.403 -58.231 1.00 90.25 101 GLU A CA 1
ATOM 775 C C . GLU A 1 101 ? 23.950 9.165 -57.371 1.00 90.25 101 GLU A C 1
ATOM 777 O O . GLU A 1 101 ? 23.040 9.180 -56.540 1.00 90.25 101 GLU A O 1
ATOM 782 N N . GLY A 1 102 ? 24.770 8.117 -57.512 1.00 88.25 102 GLY A N 1
ATOM 783 C CA . GLY A 1 102 ? 24.667 6.907 -56.698 1.00 88.25 102 GLY A CA 1
ATOM 784 C C . GLY A 1 102 ? 24.849 7.187 -55.205 1.00 88.25 102 GLY A C 1
ATOM 785 O O . GLY A 1 102 ? 24.067 6.708 -54.384 1.00 88.25 102 GLY A O 1
ATOM 786 N N . LEU A 1 103 ? 25.831 8.023 -54.848 1.00 89.00 103 LEU A N 1
ATOM 787 C CA . LEU A 1 103 ? 26.029 8.456 -53.468 1.00 89.00 103 LEU A CA 1
ATOM 788 C C . LEU A 1 103 ? 24.809 9.228 -52.950 1.00 89.00 103 LEU A C 1
ATOM 790 O O . LEU A 1 103 ? 24.294 8.919 -51.876 1.00 89.00 103 LEU A O 1
ATOM 794 N N . ASN A 1 104 ? 24.328 10.210 -53.715 1.00 89.75 104 ASN A N 1
ATOM 795 C CA . ASN A 1 104 ? 23.193 11.033 -53.314 1.00 89.75 104 ASN A CA 1
ATOM 796 C C . ASN A 1 104 ? 21.929 10.189 -53.087 1.00 89.75 104 ASN A C 1
ATOM 798 O O . ASN A 1 104 ? 21.251 10.388 -52.085 1.00 89.75 104 ASN A O 1
ATOM 802 N N . ALA A 1 105 ? 21.666 9.193 -53.938 1.00 90.56 105 ALA A N 1
ATOM 803 C CA . ALA A 1 105 ? 20.539 8.276 -53.770 1.00 90.56 105 ALA A CA 1
ATOM 804 C C . ALA A 1 105 ? 20.600 7.497 -52.440 1.00 90.56 105 ALA A C 1
ATOM 806 O O . ALA A 1 105 ? 19.596 7.399 -51.735 1.00 90.56 105 ALA A O 1
ATOM 807 N N . VAL A 1 106 ? 21.782 7.001 -52.055 1.00 89.31 106 VAL A N 1
ATOM 808 C CA . VAL A 1 106 ? 21.976 6.293 -50.775 1.00 89.31 106 VAL A CA 1
ATOM 809 C C . VAL A 1 106 ? 21.763 7.230 -49.581 1.00 89.31 106 VAL A C 1
ATOM 811 O O . VAL A 1 106 ? 21.134 6.851 -48.589 1.00 89.31 106 VAL A O 1
ATOM 814 N N . PHE A 1 107 ? 22.261 8.468 -49.659 1.00 88.25 107 PHE A N 1
ATOM 815 C CA . PHE A 1 107 ? 22.029 9.463 -48.609 1.00 88.25 107 PHE A CA 1
ATOM 816 C C . PHE A 1 107 ? 20.554 9.857 -48.514 1.00 88.25 107 PHE A C 1
ATOM 818 O O . PHE A 1 107 ? 20.033 9.942 -47.404 1.00 88.25 107 PHE A O 1
ATOM 825 N N . GLU A 1 108 ? 19.868 10.060 -49.638 1.00 92.38 108 GLU A N 1
ATOM 826 C CA . GLU A 1 108 ? 18.438 10.372 -49.669 1.00 92.38 108 GLU A CA 1
ATOM 827 C C . GLU A 1 108 ? 17.601 9.250 -49.052 1.00 92.38 108 GLU A C 1
ATOM 829 O O . GLU A 1 108 ? 16.776 9.526 -48.181 1.00 92.38 108 GLU A O 1
ATOM 834 N N . GLU A 1 109 ? 17.857 7.991 -49.416 1.00 90.69 109 GLU A N 1
ATOM 835 C CA . GLU A 1 109 ? 17.188 6.833 -48.815 1.00 90.69 109 GLU A CA 1
ATOM 836 C C . GLU A 1 109 ? 17.405 6.796 -47.299 1.00 90.69 109 GLU A C 1
ATOM 838 O O . GLU A 1 109 ? 16.460 6.628 -46.522 1.00 90.69 109 GLU A O 1
ATOM 843 N N . LYS A 1 110 ? 18.645 7.018 -46.847 1.00 87.31 110 LYS A N 1
ATOM 844 C CA . LYS A 1 110 ? 18.950 6.991 -45.418 1.00 87.31 110 LYS A CA 1
ATOM 845 C C . LYS A 1 110 ? 18.317 8.155 -44.660 1.00 87.31 110 LYS A C 1
ATOM 847 O O . LYS A 1 110 ? 17.872 7.968 -43.528 1.00 87.31 110 LYS A O 1
ATOM 852 N N . ILE A 1 111 ? 18.276 9.339 -45.264 1.00 89.62 111 ILE A N 1
ATOM 853 C CA . ILE A 1 111 ? 17.606 10.516 -44.709 1.00 89.62 111 ILE A CA 1
ATOM 854 C C . ILE A 1 111 ? 16.106 10.241 -44.565 1.00 89.62 111 ILE A C 1
ATOM 856 O O . ILE A 1 111 ? 15.564 10.486 -43.490 1.00 89.62 111 ILE A O 1
ATOM 860 N N . GLN A 1 112 ? 15.454 9.685 -45.592 1.00 93.62 112 GLN A N 1
ATOM 861 C CA . GLN A 1 112 ? 14.039 9.298 -45.519 1.00 93.62 112 GLN A CA 1
ATOM 862 C C . GLN A 1 112 ? 13.794 8.277 -44.407 1.00 93.62 112 GLN A C 1
ATOM 864 O O . GLN A 1 112 ? 12.937 8.494 -43.559 1.00 93.62 112 GLN A O 1
ATOM 869 N N . PHE A 1 113 ? 14.626 7.238 -44.317 1.00 91.19 113 PHE A N 1
ATOM 870 C CA . PHE A 1 113 ? 14.539 6.259 -43.233 1.00 91.19 113 PHE A CA 1
ATOM 871 C C . PHE A 1 113 ? 14.641 6.900 -41.838 1.00 91.19 113 PHE A C 1
ATOM 873 O O . PHE A 1 113 ? 13.935 6.502 -40.914 1.00 91.19 113 PHE A O 1
ATOM 880 N N . ILE A 1 114 ? 15.528 7.885 -41.659 1.00 90.19 114 ILE A N 1
ATOM 881 C CA . ILE A 1 114 ? 15.666 8.603 -40.384 1.00 90.19 114 ILE A CA 1
ATOM 882 C C . ILE A 1 114 ? 14.413 9.429 -40.084 1.00 90.19 114 ILE A C 1
ATOM 884 O O . ILE A 1 114 ? 13.991 9.463 -38.929 1.00 90.19 114 ILE A O 1
ATOM 888 N N . TYR A 1 115 ? 13.819 10.081 -41.087 1.00 94.38 115 TYR A N 1
ATOM 889 C CA . TYR A 1 115 ? 12.563 10.810 -40.912 1.00 94.38 115 TYR A CA 1
ATOM 890 C C . TYR A 1 115 ? 11.414 9.879 -40.516 1.00 94.38 115 TYR A C 1
ATOM 892 O O . TYR A 1 115 ? 10.747 10.161 -39.522 1.00 94.38 115 TYR A O 1
ATOM 900 N N . ASP A 1 116 ? 11.247 8.755 -41.214 1.00 95.12 116 ASP A N 1
ATOM 901 C CA . ASP A 1 116 ? 10.205 7.764 -40.922 1.00 95.12 116 ASP A CA 1
ATOM 902 C C . ASP A 1 116 ? 10.361 7.182 -39.509 1.00 95.12 116 ASP A C 1
ATOM 904 O O . ASP A 1 116 ? 9.395 7.058 -38.754 1.00 95.12 116 ASP A O 1
ATOM 908 N N . GLU A 1 117 ? 11.592 6.847 -39.109 1.00 93.00 117 GLU A N 1
ATOM 909 C CA . GLU A 1 117 ? 11.851 6.339 -37.763 1.00 93.00 117 GLU A CA 1
ATOM 910 C C . GLU A 1 117 ? 11.638 7.431 -36.703 1.00 93.00 117 GLU A C 1
ATOM 912 O O . GLU A 1 117 ? 11.088 7.147 -35.642 1.00 93.00 117 GLU A O 1
ATOM 917 N N . ALA A 1 118 ? 12.001 8.688 -36.975 1.00 94.44 118 ALA A N 1
ATOM 918 C CA . ALA A 1 118 ? 11.734 9.795 -36.060 1.00 94.44 118 ALA A CA 1
ATOM 919 C C . ALA A 1 118 ? 10.228 10.042 -35.871 1.00 94.44 118 ALA A C 1
ATOM 921 O O . ALA A 1 118 ? 9.789 10.250 -34.738 1.00 94.44 118 ALA A O 1
ATOM 922 N N . GLU A 1 119 ? 9.436 9.982 -36.946 1.00 96.75 119 GLU A N 1
ATOM 923 C CA . GLU A 1 119 ? 7.974 10.089 -36.890 1.00 96.75 119 GLU A CA 1
ATOM 924 C C . GLU A 1 119 ? 7.374 8.933 -36.085 1.00 96.75 119 GLU A C 1
ATOM 926 O O . GLU A 1 119 ? 6.625 9.153 -35.133 1.00 96.75 119 GLU A O 1
ATOM 931 N N . ARG A 1 120 ? 7.808 7.700 -36.357 1.00 95.81 120 ARG A N 1
ATOM 932 C CA . ARG A 1 120 ? 7.388 6.522 -35.593 1.00 95.81 120 ARG A CA 1
ATOM 933 C C . ARG A 1 120 ? 7.711 6.641 -34.102 1.00 95.81 120 ARG A C 1
ATOM 935 O O . ARG A 1 120 ? 6.891 6.273 -33.262 1.00 95.81 120 ARG A O 1
ATOM 942 N N . GLN A 1 121 ? 8.900 7.126 -33.750 1.00 94.69 121 GLN A N 1
ATOM 943 C CA . GLN A 1 121 ? 9.274 7.340 -32.350 1.00 94.69 121 GLN A CA 1
ATOM 944 C C . GLN A 1 121 ? 8.443 8.455 -31.707 1.00 94.69 121 GLN A C 1
ATOM 946 O O . GLN A 1 121 ? 8.084 8.347 -30.534 1.00 94.69 121 GLN A O 1
ATOM 951 N N . ALA A 1 122 ? 8.097 9.506 -32.454 1.00 96.44 122 ALA A N 1
ATOM 952 C CA . ALA A 1 122 ? 7.195 10.550 -31.977 1.00 96.44 122 ALA A CA 1
ATOM 953 C C . ALA A 1 122 ? 5.792 9.993 -31.676 1.00 96.44 122 ALA A C 1
ATOM 955 O O . ALA A 1 122 ? 5.259 10.264 -30.599 1.00 96.44 122 ALA A O 1
ATOM 956 N N . ASP A 1 123 ? 5.246 9.146 -32.552 1.00 96.62 123 ASP A N 1
ATOM 957 C CA . ASP A 1 123 ? 3.954 8.478 -32.345 1.00 96.62 123 ASP A CA 1
ATOM 958 C C . ASP A 1 123 ? 3.960 7.568 -31.110 1.00 96.62 123 ASP A C 1
ATOM 960 O O . ASP A 1 123 ? 3.033 7.595 -30.295 1.00 96.62 123 ASP A O 1
ATOM 964 N N . ILE A 1 124 ? 5.026 6.779 -30.932 1.00 96.06 124 ILE A N 1
ATOM 965 C CA . ILE A 1 124 ? 5.193 5.913 -29.756 1.00 96.06 124 ILE A CA 1
ATOM 966 C C . ILE A 1 124 ? 5.264 6.754 -28.480 1.00 96.06 124 ILE A C 1
ATOM 968 O O . ILE A 1 124 ? 4.585 6.442 -27.501 1.00 96.06 124 ILE A O 1
ATOM 972 N N . ASN A 1 125 ? 6.053 7.830 -28.483 1.00 95.12 125 ASN A N 1
ATOM 973 C CA . ASN A 1 125 ? 6.165 8.722 -27.332 1.00 95.12 125 ASN A CA 1
ATOM 974 C C . ASN A 1 125 ? 4.824 9.377 -26.996 1.00 95.12 125 ASN A C 1
ATOM 976 O O . ASN A 1 125 ? 4.450 9.417 -25.827 1.00 95.12 125 ASN A O 1
ATOM 980 N N . MET A 1 126 ? 4.064 9.818 -28.000 1.00 96.75 126 MET A N 1
ATOM 981 C CA . MET A 1 126 ? 2.732 10.382 -27.791 1.00 96.75 126 MET A CA 1
ATOM 982 C C . MET A 1 126 ? 1.768 9.356 -27.173 1.00 96.75 126 MET A C 1
ATOM 984 O O . MET A 1 126 ? 1.052 9.674 -26.223 1.00 96.75 126 MET A O 1
ATOM 988 N N . ALA A 1 127 ? 1.783 8.108 -27.653 1.00 96.12 127 ALA A N 1
ATOM 989 C CA . ALA A 1 127 ? 0.966 7.036 -27.087 1.00 96.12 127 ALA A CA 1
ATOM 990 C C . ALA A 1 127 ? 1.342 6.725 -25.626 1.00 96.12 127 ALA A C 1
ATOM 992 O O . ALA A 1 127 ? 0.462 6.549 -24.780 1.00 96.12 127 ALA A O 1
ATOM 993 N N . LEU A 1 128 ? 2.642 6.701 -25.316 1.00 96.00 128 LEU A N 1
ATOM 994 C CA . LEU A 1 128 ? 3.150 6.507 -23.956 1.00 96.00 128 LEU A CA 1
ATOM 995 C C . LEU A 1 128 ? 2.777 7.670 -23.030 1.00 96.00 128 LEU A C 1
ATOM 997 O O . LEU A 1 128 ? 2.376 7.442 -21.891 1.00 96.00 128 LEU A O 1
ATOM 1001 N N . GLU A 1 129 ? 2.861 8.914 -23.504 1.00 96.31 129 GLU A N 1
ATOM 1002 C CA . GLU A 1 129 ? 2.422 10.084 -22.739 1.00 96.31 129 GLU A CA 1
ATOM 1003 C C . GLU A 1 129 ? 0.931 10.015 -22.394 1.00 96.31 129 GLU A C 1
ATOM 1005 O O . GLU A 1 129 ? 0.532 10.356 -21.277 1.00 96.31 129 GLU A O 1
ATOM 1010 N N . ASP A 1 130 ? 0.095 9.557 -23.324 1.00 95.81 130 ASP A N 1
ATOM 1011 C CA . ASP A 1 130 ? -1.333 9.382 -23.075 1.00 95.81 130 ASP A CA 1
ATOM 1012 C C . ASP A 1 130 ? -1.619 8.227 -22.105 1.00 95.81 130 ASP A C 1
ATOM 1014 O O . ASP A 1 130 ? -2.498 8.354 -21.246 1.00 95.81 130 ASP A O 1
ATOM 1018 N N . GLU A 1 131 ? -0.852 7.134 -22.162 1.00 95.56 131 GLU A N 1
ATOM 1019 C CA . GLU A 1 131 ? -0.923 6.063 -21.163 1.00 95.56 131 GLU A CA 1
ATOM 1020 C C . GLU A 1 131 ? -0.540 6.571 -19.765 1.00 95.56 131 GLU A C 1
ATOM 1022 O O . GLU A 1 131 ? -1.261 6.309 -18.796 1.00 95.56 131 GLU A O 1
ATOM 1027 N N . ILE A 1 132 ? 0.530 7.364 -19.657 1.00 93.94 132 ILE A N 1
ATOM 1028 C CA . ILE A 1 132 ? 0.954 7.990 -18.397 1.00 93.94 132 ILE A CA 1
ATOM 1029 C C . ILE A 1 132 ? -0.162 8.879 -17.844 1.00 93.94 132 ILE A C 1
ATOM 1031 O O . ILE A 1 132 ? -0.559 8.707 -16.692 1.00 93.94 132 ILE A O 1
ATOM 1035 N N . LYS A 1 133 ? -0.760 9.754 -18.664 1.00 93.88 133 LYS A N 1
ATOM 1036 C CA . LYS A 1 133 ? -1.886 10.605 -18.233 1.00 93.88 133 LYS A CA 1
ATOM 1037 C C . LYS A 1 133 ? -3.077 9.781 -17.741 1.00 93.88 133 LYS A C 1
ATOM 1039 O O . LYS A 1 133 ? -3.719 10.141 -16.750 1.00 93.88 133 LYS A O 1
ATOM 1044 N N . GLN A 1 134 ? -3.392 8.667 -18.404 1.00 92.38 134 GLN A N 1
ATOM 1045 C CA . GLN A 1 134 ? -4.457 7.769 -17.952 1.00 92.38 134 GLN A CA 1
ATOM 1046 C C . GLN A 1 134 ? -4.119 7.120 -16.608 1.00 92.38 134 GLN A C 1
ATOM 1048 O O . GLN A 1 134 ? -4.988 7.051 -15.733 1.00 92.38 134 GLN A O 1
ATOM 1053 N N . MET A 1 135 ? -2.883 6.661 -16.417 1.00 89.19 135 MET A N 1
ATOM 1054 C CA . MET A 1 135 ? -2.430 6.101 -15.143 1.00 89.19 135 MET A CA 1
ATOM 1055 C C . MET A 1 135 ? -2.457 7.146 -14.025 1.00 89.19 135 MET A C 1
ATOM 1057 O O . MET A 1 135 ? -2.983 6.856 -12.951 1.00 89.19 135 MET A O 1
ATOM 1061 N N . ASP A 1 136 ? -2.017 8.374 -14.292 1.00 91.25 136 ASP A N 1
ATOM 1062 C CA . ASP A 1 136 ? -2.064 9.481 -13.335 1.00 91.25 136 ASP A CA 1
ATOM 1063 C C . ASP A 1 136 ? -3.502 9.836 -12.944 1.00 91.25 136 ASP A C 1
ATOM 1065 O O . ASP A 1 136 ? -3.796 10.037 -11.766 1.00 91.25 136 ASP A O 1
ATOM 1069 N N . SER A 1 137 ? -4.442 9.831 -13.895 1.00 87.19 137 SER A N 1
ATOM 1070 C CA . SER A 1 137 ? -5.862 10.059 -13.590 1.00 87.19 137 SER A CA 1
ATOM 1071 C C . SER A 1 137 ? -6.450 8.975 -12.672 1.00 87.19 137 SER A C 1
ATOM 1073 O O . SER A 1 137 ? -7.220 9.273 -11.756 1.00 87.19 137 SER A O 1
ATOM 1075 N N . LYS A 1 138 ? -6.042 7.711 -12.857 1.00 83.06 138 LYS A N 1
ATOM 1076 C CA . LYS A 1 138 ? -6.431 6.594 -11.981 1.00 83.06 138 LYS A CA 1
ATOM 1077 C C . LYS A 1 138 ? -5.766 6.714 -10.611 1.00 83.06 138 LYS A C 1
ATOM 1079 O O . LYS A 1 138 ? -6.426 6.498 -9.596 1.00 83.06 138 LYS A O 1
ATOM 1084 N N . ALA A 1 139 ? -4.492 7.105 -10.568 1.00 82.56 139 ALA A N 1
ATOM 1085 C CA . ALA A 1 139 ? -3.761 7.356 -9.332 1.00 82.56 139 ALA A CA 1
ATOM 1086 C C . ALA A 1 139 ? -4.372 8.520 -8.534 1.00 82.56 139 ALA A C 1
ATOM 1088 O O . ALA A 1 139 ? -4.473 8.431 -7.315 1.00 82.56 139 ALA A O 1
ATOM 1089 N N . ALA A 1 140 ? -4.876 9.561 -9.201 1.00 82.06 140 ALA A N 1
ATOM 1090 C CA . ALA A 1 140 ? -5.584 10.669 -8.560 1.00 82.06 140 ALA A CA 1
ATOM 1091 C C . ALA A 1 140 ? -6.911 10.241 -7.897 1.00 82.06 140 ALA A C 1
ATOM 1093 O O . ALA A 1 140 ? -7.326 10.848 -6.913 1.00 82.06 140 ALA A O 1
ATOM 1094 N N . SER A 1 141 ? -7.555 9.168 -8.376 1.00 81.94 141 SER A N 1
ATOM 1095 C CA . SER A 1 141 ? -8.765 8.585 -7.762 1.00 81.94 141 SER A CA 1
ATOM 1096 C C . SER A 1 141 ? -8.462 7.598 -6.616 1.00 81.94 141 SER A C 1
ATOM 1098 O O . SER A 1 141 ? -9.334 7.273 -5.799 1.00 81.94 141 SER A O 1
ATOM 1100 N N . LEU A 1 142 ? -7.213 7.137 -6.502 1.00 84.88 142 LEU A N 1
ATOM 1101 C CA . LEU A 1 142 ? -6.759 6.255 -5.428 1.00 84.88 142 LEU A CA 1
ATOM 1102 C C . LEU A 1 142 ? -6.933 6.849 -4.014 1.00 84.88 142 LEU A C 1
ATOM 1104 O O . LEU A 1 142 ? -7.469 6.132 -3.169 1.00 84.88 142 LEU A O 1
ATOM 1108 N N . PRO A 1 143 ? -6.551 8.110 -3.713 1.00 85.56 143 PRO A N 1
ATOM 1109 C CA . PRO A 1 143 ? -6.745 8.682 -2.380 1.00 85.56 143 PRO A CA 1
ATOM 1110 C C . PRO A 1 143 ? -8.222 8.747 -1.975 1.00 85.56 143 PRO A C 1
ATOM 1112 O O . PRO A 1 143 ? -8.546 8.399 -0.845 1.00 85.56 143 PRO A O 1
ATOM 1115 N N . GLU A 1 144 ? -9.133 9.077 -2.897 1.00 85.94 144 GLU A N 1
ATOM 1116 C CA . GLU A 1 144 ? -10.579 9.061 -2.623 1.00 85.94 144 GLU A CA 1
ATOM 1117 C C . GLU A 1 144 ? -11.073 7.639 -2.299 1.00 85.94 144 GLU A C 1
ATOM 1119 O O . GLU A 1 144 ? -11.901 7.425 -1.412 1.00 85.94 144 GLU A O 1
ATOM 1124 N N . SER A 1 145 ? -10.543 6.635 -3.001 1.00 80.88 145 SER A N 1
ATOM 1125 C CA . SER A 1 145 ? -10.865 5.226 -2.752 1.00 80.88 145 SER A CA 1
ATOM 1126 C C . SER A 1 145 ? -10.309 4.730 -1.412 1.00 80.88 145 SER A C 1
ATOM 1128 O O . SER A 1 145 ? -10.986 3.977 -0.710 1.00 80.88 145 SER A O 1
ATOM 1130 N N . LEU A 1 146 ? -9.111 5.178 -1.026 1.00 87.12 146 LEU A N 1
ATOM 1131 C CA . LEU A 1 146 ? -8.513 4.892 0.280 1.00 87.12 146 LEU A CA 1
ATOM 1132 C C . LEU A 1 146 ? -9.301 5.551 1.415 1.00 87.12 146 LEU A C 1
ATOM 1134 O O . LEU A 1 146 ? -9.601 4.882 2.399 1.00 87.12 146 LEU A O 1
ATOM 1138 N N . GLU A 1 147 ? -9.717 6.807 1.251 1.00 91.69 147 GLU A N 1
ATOM 1139 C CA . GLU A 1 147 ? -10.560 7.507 2.224 1.00 91.69 147 GLU A CA 1
ATOM 1140 C C . GLU A 1 147 ? -11.919 6.803 2.385 1.00 91.69 147 GLU A C 1
ATOM 1142 O O . GLU A 1 147 ? -12.403 6.596 3.499 1.00 91.69 147 GLU A O 1
ATOM 1147 N N . LYS A 1 148 ? -12.532 6.348 1.281 1.00 90.19 148 LYS A N 1
ATOM 1148 C CA . LYS A 1 148 ? -13.746 5.514 1.329 1.00 90.19 148 LYS A CA 1
ATOM 1149 C C . LYS A 1 148 ? -13.510 4.213 2.096 1.00 90.19 148 LYS A C 1
ATOM 1151 O O . LYS A 1 148 ? -14.370 3.823 2.886 1.00 90.19 148 LYS A O 1
ATOM 1156 N N . LEU A 1 149 ? -12.374 3.549 1.891 1.00 92.00 149 LEU A N 1
ATOM 1157 C CA . LEU A 1 149 ? -12.023 2.314 2.594 1.00 92.00 149 LEU A CA 1
ATOM 1158 C C . LEU A 1 149 ? -11.830 2.566 4.094 1.00 92.00 149 LEU A C 1
ATOM 1160 O O . LEU A 1 149 ? -12.384 1.828 4.909 1.00 92.00 149 LEU A O 1
ATOM 1164 N N . GLU A 1 150 ? -11.121 3.631 4.465 1.00 93.56 150 GLU A N 1
ATOM 1165 C CA . GLU A 1 150 ? -10.936 4.037 5.859 1.00 93.56 150 GLU A CA 1
ATOM 1166 C C . GLU A 1 150 ? -12.282 4.340 6.529 1.00 93.56 150 GLU A C 1
ATOM 1168 O O . GLU A 1 150 ? -12.590 3.774 7.580 1.00 93.56 150 GLU A O 1
ATOM 1173 N N . ASN A 1 151 ? -13.143 5.118 5.870 1.00 92.69 151 ASN A N 1
ATOM 1174 C CA . ASN A 1 151 ? -14.498 5.421 6.332 1.00 92.69 151 ASN A CA 1
ATOM 1175 C C . ASN A 1 151 ? -15.389 4.173 6.472 1.00 92.69 151 ASN A C 1
ATOM 1177 O O . ASN A 1 151 ? -16.246 4.104 7.355 1.00 92.69 151 ASN A O 1
ATOM 1181 N N . LEU A 1 152 ? -15.237 3.175 5.600 1.00 93.75 152 LEU A N 1
ATOM 1182 C CA . LEU A 1 152 ? -15.945 1.900 5.739 1.00 93.75 152 LEU A CA 1
ATOM 1183 C C . LEU A 1 152 ? -15.393 1.074 6.904 1.00 93.75 152 LEU A C 1
ATOM 1185 O O . LEU A 1 152 ? -16.167 0.435 7.616 1.00 93.75 152 LEU A O 1
ATOM 1189 N N . ASN A 1 153 ? -14.081 1.107 7.133 1.00 94.38 153 ASN A N 1
ATOM 1190 C CA . ASN A 1 153 ? -13.441 0.388 8.227 1.00 94.38 153 ASN A CA 1
ATOM 1191 C C . ASN A 1 153 ? -13.801 0.987 9.597 1.00 94.38 153 ASN A C 1
ATOM 1193 O O . ASN A 1 153 ? -14.115 0.245 10.529 1.00 94.38 153 ASN A O 1
ATOM 1197 N N . THR A 1 154 ? -13.845 2.319 9.715 1.00 94.81 154 THR A N 1
ATOM 1198 C CA . THR A 1 154 ? -14.321 3.001 10.931 1.00 94.81 154 THR A CA 1
ATOM 1199 C C . THR A 1 154 ? -15.773 2.635 11.227 1.00 94.81 154 THR A C 1
ATOM 1201 O O . THR A 1 154 ? -16.061 2.149 12.321 1.00 94.81 154 THR A O 1
ATOM 1204 N N . LYS A 1 155 ? -16.666 2.709 10.227 1.00 95.25 155 LYS A N 1
ATOM 1205 C CA . LYS A 1 155 ? -18.065 2.259 10.358 1.00 95.25 155 LYS A CA 1
ATOM 1206 C C . LYS A 1 155 ? -18.178 0.787 10.754 1.00 95.25 155 LYS A C 1
ATOM 1208 O O . LYS A 1 155 ? -18.984 0.444 11.614 1.00 95.25 155 LYS A O 1
ATOM 1213 N N . ALA A 1 156 ? -17.375 -0.095 10.159 1.00 95.25 156 ALA A N 1
ATOM 1214 C CA . ALA A 1 156 ? -17.364 -1.513 10.511 1.00 95.25 156 ALA A CA 1
ATOM 1215 C C . ALA A 1 156 ? -16.941 -1.735 11.972 1.00 95.25 156 ALA A C 1
ATOM 1217 O O . ALA A 1 156 ? -17.518 -2.578 12.661 1.00 95.25 156 ALA A O 1
ATOM 1218 N N . ASN A 1 157 ? -15.963 -0.972 12.461 1.00 95.69 157 ASN A N 1
ATOM 1219 C CA . ASN A 1 157 ? -15.534 -1.027 13.853 1.00 95.69 157 ASN A CA 1
ATOM 1220 C C . ASN A 1 157 ? -16.622 -0.511 14.809 1.00 95.69 157 ASN A C 1
ATOM 1222 O O . ASN A 1 157 ? -16.891 -1.131 15.836 1.00 95.69 157 ASN A O 1
ATOM 1226 N N . ASP A 1 158 ? -17.305 0.573 14.446 1.00 96.00 158 ASP A N 1
ATOM 1227 C CA . ASP A 1 158 ? -18.425 1.099 15.227 1.00 96.00 158 ASP A CA 1
ATOM 1228 C C . ASP A 1 158 ? -19.583 0.097 15.295 1.00 96.00 158 ASP A C 1
ATOM 1230 O O . ASP A 1 158 ? -20.116 -0.160 16.377 1.00 96.00 158 ASP A O 1
ATOM 1234 N N . TYR A 1 159 ? -19.919 -0.563 14.181 1.00 95.12 159 TYR A N 1
ATOM 1235 C CA . TYR A 1 159 ? -20.914 -1.636 14.186 1.00 95.12 159 TYR A CA 1
ATOM 1236 C C . TYR A 1 159 ? -20.494 -2.826 15.051 1.00 95.12 159 TYR A C 1
ATOM 1238 O O . TYR A 1 159 ? -21.335 -3.362 15.772 1.00 95.12 159 TYR A O 1
ATOM 1246 N N . ARG A 1 160 ? -19.213 -3.218 15.050 1.00 96.19 160 ARG A N 1
ATOM 1247 C CA . ARG A 1 160 ? -18.713 -4.266 15.957 1.00 96.19 160 ARG A CA 1
ATOM 1248 C C . ARG A 1 160 ? -18.911 -3.888 17.422 1.00 96.19 160 ARG A C 1
ATOM 1250 O O . ARG A 1 160 ? -19.474 -4.686 18.163 1.00 96.19 160 ARG A O 1
ATOM 1257 N N . LYS A 1 161 ? -18.552 -2.662 17.818 1.00 96.31 161 LYS A N 1
ATOM 1258 C CA . LYS A 1 161 ? -18.771 -2.169 19.191 1.00 96.31 161 LYS A CA 1
ATOM 1259 C C . LYS A 1 161 ? -20.250 -2.179 19.576 1.00 96.31 161 LYS A C 1
ATOM 1261 O O . LYS A 1 161 ? -20.602 -2.563 20.688 1.00 96.31 161 LYS A O 1
ATOM 1266 N N . VAL A 1 162 ? -21.136 -1.775 18.663 1.00 97.12 162 VAL A N 1
ATOM 1267 C CA . VAL A 1 162 ? -22.587 -1.826 18.900 1.00 97.12 162 VAL A CA 1
ATOM 1268 C C . VAL A 1 162 ? -23.057 -3.268 19.094 1.00 97.12 162 VAL A C 1
ATOM 1270 O O . VAL A 1 162 ? -23.823 -3.532 20.018 1.00 97.12 162 VAL A O 1
ATOM 1273 N N . ILE A 1 163 ? -22.585 -4.207 18.270 1.00 96.50 163 ILE A N 1
ATOM 1274 C CA . ILE A 1 163 ? -22.917 -5.631 18.403 1.00 96.50 163 ILE A CA 1
ATOM 1275 C C . ILE A 1 163 ? -22.429 -6.182 19.747 1.00 96.50 163 ILE A C 1
ATOM 1277 O O . ILE A 1 163 ? -23.206 -6.837 20.438 1.00 96.50 163 ILE A O 1
ATOM 1281 N N . GLU A 1 164 ? -21.194 -5.887 20.152 1.00 96.81 164 GLU A N 1
ATOM 1282 C CA . GLU A 1 164 ? -20.650 -6.300 21.454 1.00 96.81 164 GLU A CA 1
ATOM 1283 C C . GLU A 1 164 ? -21.496 -5.768 22.616 1.00 96.81 164 GLU A C 1
ATOM 1285 O O . GLU A 1 164 ? -21.899 -6.534 23.492 1.00 96.81 164 GLU A O 1
ATOM 1290 N N . ASN A 1 165 ? -21.861 -4.484 22.582 1.00 96.44 165 ASN A N 1
ATOM 1291 C CA . ASN A 1 165 ? -22.726 -3.878 23.595 1.00 96.44 165 ASN A CA 1
ATOM 1292 C C . ASN A 1 165 ? -24.117 -4.532 23.644 1.00 96.44 165 ASN A C 1
ATOM 1294 O O . ASN A 1 165 ? -24.655 -4.772 24.726 1.00 96.44 165 ASN A O 1
ATOM 1298 N N . LEU A 1 166 ? -24.708 -4.842 22.485 1.00 96.50 166 LEU A N 1
ATOM 1299 C CA . LEU A 1 166 ? -26.005 -5.519 22.408 1.00 96.50 166 LEU A CA 1
ATOM 1300 C C . LEU A 1 166 ? -25.937 -6.960 22.925 1.00 96.50 166 LEU A C 1
ATOM 1302 O O . LEU A 1 166 ? -26.881 -7.417 23.571 1.00 96.50 166 LEU A O 1
ATOM 1306 N N . LEU A 1 167 ? -24.836 -7.671 22.673 1.00 96.38 167 LEU A N 1
ATOM 1307 C CA . LEU A 1 167 ? -24.611 -9.013 23.208 1.00 96.38 167 LEU A CA 1
ATOM 1308 C C . LEU A 1 167 ? -24.452 -8.987 24.731 1.00 96.38 167 LEU A C 1
ATOM 1310 O O . LEU A 1 167 ? -25.123 -9.766 25.407 1.00 96.38 167 LEU A O 1
ATOM 1314 N N . ALA A 1 168 ? -23.670 -8.047 25.270 1.00 96.19 168 ALA A N 1
ATOM 1315 C CA . ALA A 1 168 ? -23.530 -7.858 26.714 1.00 96.19 168 ALA A CA 1
ATOM 1316 C C . ALA A 1 168 ? -24.879 -7.523 27.374 1.00 96.19 168 ALA A C 1
ATOM 1318 O O . ALA A 1 168 ? -25.261 -8.126 28.375 1.00 96.19 168 ALA A O 1
ATOM 1319 N N . TYR A 1 169 ? -25.664 -6.625 26.766 1.00 96.50 169 TYR A N 1
ATOM 1320 C CA . TYR A 1 169 ? -27.010 -6.307 27.243 1.00 96.50 169 TYR A CA 1
ATOM 1321 C C . TYR A 1 169 ? -27.930 -7.531 27.204 1.00 96.50 169 TYR A C 1
ATOM 1323 O O . TYR A 1 169 ? -28.650 -7.804 28.162 1.00 96.50 169 TYR A O 1
ATOM 1331 N N . LYS A 1 170 ? -27.904 -8.309 26.117 1.00 96.62 170 LYS A N 1
ATOM 1332 C CA . LYS A 1 170 ? -28.686 -9.547 26.009 1.00 96.62 170 LYS A CA 1
ATOM 1333 C C . LYS A 1 170 ? -28.329 -10.525 27.130 1.00 96.62 170 LYS A C 1
ATOM 1335 O O . LYS A 1 170 ? -29.237 -11.108 27.723 1.00 96.62 170 LYS A O 1
ATOM 1340 N N . GLU A 1 171 ? -27.045 -10.695 27.426 1.00 96.81 171 GLU A N 1
ATOM 1341 C CA . GLU A 1 171 ? -26.572 -11.572 28.497 1.00 96.81 171 GLU A CA 1
ATOM 1342 C C . GLU A 1 171 ? -27.056 -11.086 29.872 1.00 96.81 171 GLU A C 1
ATOM 1344 O O . GLU A 1 171 ? -27.725 -11.842 30.583 1.00 96.81 171 GLU A O 1
ATOM 1349 N N . ASP A 1 172 ? -26.872 -9.803 30.187 1.00 96.19 172 ASP A N 1
ATOM 1350 C CA . ASP A 1 172 ? -27.356 -9.171 31.421 1.00 96.19 172 ASP A CA 1
ATOM 1351 C C . ASP A 1 172 ? -28.870 -9.330 31.610 1.00 96.19 172 ASP A C 1
ATOM 1353 O O . ASP A 1 172 ? -29.356 -9.647 32.704 1.00 96.19 172 ASP A O 1
ATOM 1357 N N . PHE A 1 173 ? -29.647 -9.109 30.548 1.00 95.75 173 PHE A N 1
ATOM 1358 C CA . PHE A 1 173 ? -31.096 -9.268 30.597 1.00 95.75 173 PHE A CA 1
ATOM 1359 C C . PHE A 1 173 ? -31.498 -10.729 30.742 1.00 95.75 173 PHE A C 1
ATOM 1361 O O . PHE A 1 173 ? -32.394 -11.023 31.532 1.00 95.75 173 PHE A O 1
ATOM 1368 N N . SER A 1 174 ? -30.814 -11.654 30.067 1.00 96.62 174 SER A N 1
ATOM 1369 C CA . SER A 1 174 ? -31.063 -13.088 30.229 1.00 96.62 174 SER A CA 1
ATOM 1370 C C . SER A 1 174 ? -30.793 -13.556 31.664 1.00 96.62 174 SER A C 1
ATOM 1372 O O . SER A 1 174 ? -31.611 -14.277 32.242 1.00 96.62 174 SER A O 1
ATOM 1374 N N . ALA A 1 175 ? -29.725 -13.057 32.296 1.00 96.44 175 ALA A N 1
ATOM 1375 C CA 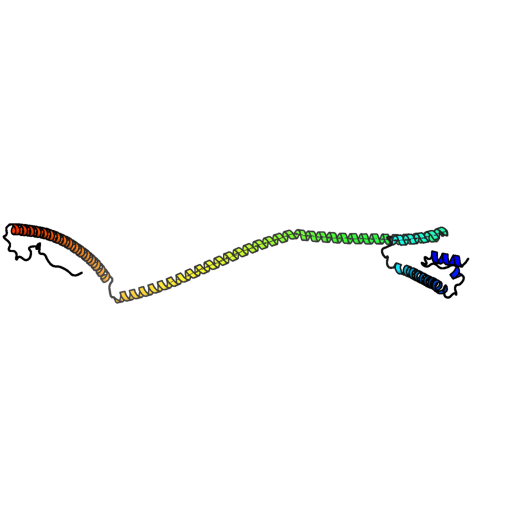. ALA A 1 175 ? -29.400 -13.347 33.686 1.00 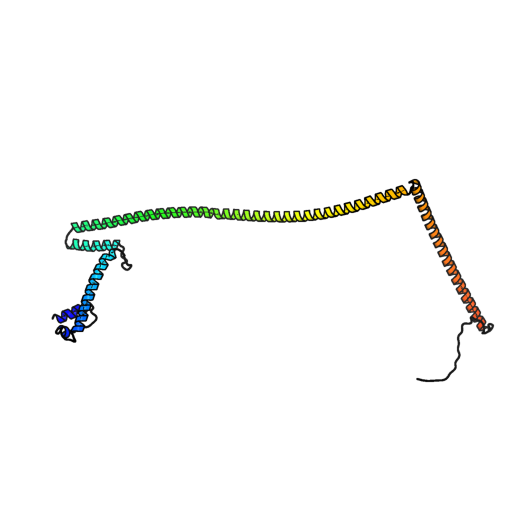96.44 175 ALA A CA 1
ATOM 1376 C C . ALA A 1 175 ? -30.450 -12.760 34.644 1.00 96.44 175 ALA A C 1
ATOM 1378 O O . ALA A 1 175 ? -30.908 -13.440 35.569 1.00 96.44 175 ALA A O 1
ATOM 1379 N N . LYS A 1 176 ? -30.900 -11.518 34.402 1.00 96.69 176 LYS A N 1
ATOM 1380 C CA . LYS A 1 176 ? -31.985 -10.887 35.176 1.00 96.69 176 LYS A CA 1
ATOM 1381 C C . LYS A 1 176 ? -33.299 -11.657 35.050 1.00 96.69 176 LYS A C 1
ATOM 1383 O O . LYS A 1 176 ? -33.956 -11.879 36.067 1.00 96.69 176 LYS A O 1
ATOM 1388 N N . VAL A 1 177 ? -33.669 -12.080 33.841 1.00 97.00 177 VAL A N 1
ATOM 1389 C CA . VAL A 1 177 ? -34.872 -12.888 33.586 1.00 97.00 177 VAL A CA 1
ATOM 1390 C C . VAL A 1 177 ? -34.774 -14.230 34.305 1.00 97.00 177 VAL A C 1
ATOM 1392 O O . VAL A 1 177 ? -35.702 -14.593 35.022 1.00 97.00 177 VAL A O 1
ATOM 1395 N N . SER A 1 178 ? -33.637 -14.925 34.206 1.00 96.75 178 SER A N 1
ATOM 1396 C CA . SER A 1 178 ? -33.399 -16.189 34.914 1.00 96.75 178 SER A CA 1
ATOM 1397 C C . SER A 1 178 ? -33.551 -16.029 36.432 1.00 96.75 178 SER A C 1
ATOM 1399 O O . SER A 1 178 ? -34.327 -16.745 37.067 1.00 96.75 178 SER A O 1
ATOM 1401 N N . LYS A 1 179 ? -32.920 -15.002 37.019 1.00 96.69 179 LYS A N 1
ATOM 1402 C CA . LYS A 1 179 ? -33.051 -14.690 38.451 1.00 96.69 179 LYS A CA 1
ATOM 1403 C C . LYS A 1 179 ? -34.496 -14.386 38.851 1.00 96.69 179 LYS A C 1
ATOM 1405 O O . LYS A 1 179 ? -34.945 -14.840 39.902 1.00 96.69 179 LYS A O 1
ATOM 1410 N N . LYS A 1 180 ? -35.228 -13.615 38.043 1.00 95.75 180 LYS A N 1
ATOM 1411 C CA . LYS A 1 180 ? -36.638 -13.293 38.306 1.00 95.75 180 LYS A CA 1
ATOM 1412 C C . LYS A 1 180 ? -37.540 -14.517 38.195 1.00 95.75 180 LYS A C 1
ATOM 1414 O O . LYS A 1 180 ? -38.410 -14.669 39.044 1.00 95.75 180 LYS A O 1
ATOM 1419 N N . ASN A 1 181 ? -37.291 -15.408 37.239 1.00 96.25 181 ASN A N 1
ATOM 1420 C CA . ASN A 1 181 ? -38.007 -16.677 37.124 1.00 96.25 181 ASN A CA 1
ATOM 1421 C C . ASN A 1 181 ? -37.761 -17.584 38.336 1.00 96.25 181 ASN A C 1
ATOM 1423 O O . ASN A 1 181 ? -38.715 -18.139 38.869 1.00 96.25 181 ASN A O 1
ATOM 1427 N N . LEU A 1 182 ? -36.522 -17.673 38.833 1.00 96.81 182 LEU A N 1
ATOM 1428 C CA . LEU A 1 182 ? -36.225 -18.419 40.063 1.00 96.81 182 LEU A CA 1
ATOM 1429 C C . LEU A 1 182 ? -36.955 -17.830 41.280 1.00 96.81 182 LEU A C 1
ATOM 1431 O O . LEU A 1 182 ? -37.565 -18.566 42.052 1.00 96.81 182 LEU A O 1
ATOM 1435 N N . GLN A 1 183 ? -36.948 -16.501 41.429 1.00 96.25 183 GLN A N 1
ATOM 1436 C CA . GLN A 1 183 ? -37.696 -15.819 42.494 1.00 96.25 183 GLN A CA 1
ATOM 1437 C C . GLN A 1 183 ? -39.209 -16.045 42.378 1.00 96.25 183 GLN A C 1
ATOM 1439 O O . GLN A 1 183 ? -39.885 -16.213 43.392 1.00 96.25 183 GLN A O 1
ATOM 1444 N N . LEU A 1 184 ? -39.743 -16.045 41.154 1.00 96.38 184 LEU A N 1
ATOM 1445 C CA . LEU A 1 184 ? -41.151 -16.320 40.892 1.00 96.38 184 LEU A CA 1
ATOM 1446 C C . LEU A 1 184 ? -41.509 -17.746 41.321 1.00 96.38 184 LEU A C 1
ATOM 1448 O O . LEU A 1 184 ? -42.442 -17.909 42.098 1.00 96.38 184 LEU A O 1
ATOM 1452 N N . GLN A 1 185 ? -40.721 -18.745 40.914 1.00 97.06 185 GLN A N 1
ATOM 1453 C CA . GLN A 1 185 ? -40.925 -20.145 41.300 1.00 97.06 185 GLN A CA 1
ATOM 1454 C C . GLN A 1 185 ? -40.857 -20.353 42.820 1.00 97.06 185 GLN A C 1
ATOM 1456 O O . GLN A 1 185 ? -41.682 -21.064 43.394 1.00 97.06 185 GLN A O 1
ATOM 1461 N N . GLU A 1 186 ? -39.898 -19.719 43.501 1.00 96.50 186 GLU A N 1
ATOM 1462 C CA . GLU A 1 186 ? -39.790 -19.801 44.961 1.00 96.50 186 GLU A CA 1
ATOM 1463 C C . GLU A 1 186 ? -41.013 -19.176 45.651 1.00 96.50 186 GLU A C 1
ATOM 1465 O O . GLU A 1 186 ? -41.566 -19.746 46.596 1.00 96.50 186 GLU A O 1
ATOM 1470 N N . ASN A 1 187 ? -41.472 -18.025 45.157 1.00 94.81 187 ASN A N 1
ATOM 1471 C CA . ASN A 1 187 ? -42.669 -17.368 45.670 1.00 94.81 187 ASN A CA 1
ATOM 1472 C C . ASN A 1 187 ? -43.936 -18.182 45.390 1.00 94.81 187 ASN A C 1
ATOM 1474 O O . ASN A 1 187 ? -44.777 -18.294 46.277 1.00 94.81 187 ASN A O 1
ATOM 1478 N N . GLU A 1 188 ? -44.073 -18.785 44.209 1.00 96.44 188 GLU A N 1
ATOM 1479 C CA . GLU A 1 188 ? -45.180 -19.687 43.875 1.00 96.44 188 GLU A CA 1
ATOM 1480 C C . GLU A 1 188 ? -45.213 -20.899 44.808 1.00 96.44 188 GLU A C 1
ATOM 1482 O O . GLU A 1 188 ? -46.283 -21.252 45.311 1.00 96.44 188 GLU A O 1
ATOM 1487 N N . LYS A 1 189 ? -44.049 -21.484 45.122 1.00 96.31 189 LYS A N 1
ATOM 1488 C CA . LYS A 1 189 ? -43.937 -22.577 46.094 1.00 96.31 189 LYS A CA 1
ATOM 1489 C C . LYS A 1 189 ? -44.379 -22.137 47.492 1.00 96.31 189 LYS A C 1
ATOM 1491 O O . LYS A 1 189 ? -45.241 -22.788 48.080 1.00 96.31 189 LYS A O 1
ATOM 1496 N N . LYS A 1 190 ? -43.865 -21.007 47.996 1.00 95.94 190 LYS A N 1
ATOM 1497 C CA . LYS A 1 190 ? -44.270 -20.437 49.297 1.00 95.94 190 LYS A CA 1
ATOM 1498 C C . LYS A 1 190 ? -45.767 -20.140 49.344 1.00 95.94 190 LYS A C 1
ATOM 1500 O O . LYS A 1 190 ? -46.432 -20.417 50.336 1.00 95.94 190 LYS A O 1
ATOM 1505 N N . LEU A 1 191 ? -46.321 -19.596 48.263 1.00 95.50 191 LEU A N 1
ATOM 1506 C CA . LEU A 1 191 ? -47.745 -19.289 48.157 1.00 95.50 191 LEU A CA 1
ATOM 1507 C C . LEU A 1 191 ? -48.580 -20.581 48.146 1.00 95.50 191 LEU A C 1
ATOM 1509 O O . LEU A 1 191 ? -49.625 -20.639 48.795 1.00 95.50 191 LEU A O 1
ATOM 1513 N N . GLY A 1 192 ? -48.096 -21.636 47.486 1.00 96.00 192 GLY A N 1
ATOM 1514 C CA . GLY A 1 192 ? -48.651 -22.987 47.562 1.00 96.00 192 GLY A CA 1
ATOM 1515 C C . GLY A 1 192 ? -48.657 -23.552 48.986 1.00 96.00 192 GLY A C 1
ATOM 1516 O O . GLY A 1 192 ? -49.703 -23.995 49.454 1.00 96.00 192 GLY A O 1
ATOM 1517 N N . GLU A 1 193 ? -47.535 -23.469 49.702 1.00 95.62 193 GLU A N 1
ATOM 1518 C CA . GLU A 1 193 ? -47.409 -23.898 51.105 1.00 95.62 193 GLU A CA 1
ATOM 1519 C C . GLU A 1 193 ? -48.343 -23.110 52.037 1.00 95.62 193 GLU A C 1
ATOM 1521 O O . GLU A 1 193 ? -49.047 -23.684 52.864 1.00 95.62 193 GLU A O 1
ATOM 1526 N N . ILE A 1 194 ? -48.433 -21.789 51.873 1.00 94.50 194 ILE A N 1
ATOM 1527 C CA . ILE A 1 194 ? -49.372 -20.967 52.647 1.00 94.50 194 ILE A CA 1
ATOM 1528 C C . ILE A 1 194 ? -50.816 -21.373 52.337 1.00 94.50 194 ILE A C 1
ATOM 1530 O O . ILE A 1 194 ? -51.624 -21.494 53.255 1.00 94.50 194 ILE A O 1
ATOM 1534 N N . ARG A 1 195 ? -51.162 -21.632 51.069 1.00 95.50 195 ARG A N 1
ATOM 1535 C CA . ARG A 1 195 ? -52.506 -22.100 50.691 1.00 95.50 195 ARG A CA 1
ATOM 1536 C C . ARG A 1 195 ? -52.844 -23.447 51.329 1.00 95.50 195 ARG A C 1
ATOM 1538 O O . ARG A 1 195 ? -53.965 -23.604 51.815 1.00 95.50 195 ARG A O 1
ATOM 1545 N N . THR A 1 196 ? -51.913 -24.403 51.370 1.00 95.25 196 THR A N 1
ATOM 1546 C CA . THR A 1 196 ? -52.153 -25.700 52.028 1.00 95.25 196 THR A CA 1
ATOM 1547 C C . THR A 1 196 ? -52.302 -25.540 53.538 1.00 95.25 196 THR A C 1
ATOM 1549 O O . THR A 1 196 ? -53.231 -26.110 54.113 1.00 95.25 196 THR A O 1
ATOM 1552 N N . ILE A 1 197 ? -51.477 -24.702 54.176 1.00 94.44 197 ILE A N 1
ATOM 1553 C CA . ILE A 1 197 ? -51.594 -24.375 55.603 1.00 94.44 197 ILE A CA 1
ATOM 1554 C C . ILE A 1 197 ? -52.946 -23.720 55.897 1.00 94.44 197 ILE A C 1
ATOM 1556 O O . ILE A 1 197 ? -53.659 -24.193 56.780 1.00 94.44 197 ILE A O 1
ATOM 1560 N N . VAL A 1 198 ? -53.337 -22.688 55.143 1.00 93.56 198 VAL A N 1
ATOM 1561 C CA . VAL A 1 198 ? -54.629 -21.998 55.297 1.00 93.56 198 VAL A CA 1
ATOM 1562 C C . VAL A 1 198 ? -55.786 -22.977 55.141 1.00 93.56 198 VAL A C 1
ATOM 1564 O O . VAL A 1 198 ? -56.706 -22.958 55.955 1.00 93.56 198 VAL A O 1
ATOM 1567 N N . ASN A 1 199 ? -55.740 -23.864 54.147 1.00 93.31 199 ASN A N 1
ATOM 1568 C CA . ASN A 1 199 ? -56.768 -24.887 53.975 1.00 93.31 199 ASN A CA 1
ATOM 1569 C C . ASN A 1 199 ? -56.797 -25.861 55.161 1.00 93.31 199 ASN A C 1
ATOM 1571 O O . ASN A 1 199 ? -57.874 -26.152 55.674 1.00 93.31 199 ASN A O 1
ATOM 1575 N N . SER A 1 200 ? -55.639 -26.303 55.662 1.00 92.50 200 SER A N 1
ATOM 1576 C CA . SER A 1 200 ? -55.570 -27.174 56.842 1.00 92.50 200 SER A CA 1
ATOM 1577 C C . SER A 1 200 ? -56.118 -26.497 58.104 1.00 92.50 200 SER A C 1
ATOM 1579 O O . SER A 1 200 ? -56.826 -27.129 58.886 1.00 92.50 200 SER A O 1
ATOM 1581 N N . LEU A 1 201 ? -55.841 -25.201 58.288 1.00 89.19 201 LEU A N 1
ATOM 1582 C CA . LEU A 1 201 ? -56.340 -24.405 59.406 1.00 89.19 201 LEU A CA 1
ATOM 1583 C C . LEU A 1 201 ? -57.844 -24.192 59.293 1.00 89.19 201 LEU A C 1
ATOM 1585 O O . LEU A 1 201 ? -58.538 -24.363 60.286 1.00 89.19 201 LEU A O 1
ATOM 1589 N N . LYS A 1 202 ? -58.363 -23.899 58.095 1.00 87.19 202 LYS A N 1
ATOM 1590 C CA . LYS A 1 202 ? -59.809 -23.822 57.850 1.00 87.19 202 LYS A CA 1
ATOM 1591 C C . LYS A 1 202 ? -60.504 -25.131 58.208 1.00 87.19 202 LYS A C 1
ATOM 1593 O O . LYS A 1 202 ? -61.474 -25.096 58.951 1.00 87.19 202 LYS A O 1
ATOM 1598 N N . VAL A 1 203 ? -59.977 -26.275 57.760 1.00 87.88 203 VAL A N 1
ATOM 1599 C CA . VAL A 1 203 ? -60.530 -27.596 58.108 1.00 87.88 203 VAL A CA 1
ATOM 1600 C C . VAL A 1 203 ? -60.490 -27.829 59.622 1.00 87.88 203 VAL A C 1
ATOM 1602 O O . VAL A 1 203 ? -61.496 -28.237 60.197 1.00 87.88 203 VAL A O 1
ATOM 1605 N N . LYS A 1 204 ? -59.367 -27.518 60.289 1.00 85.12 204 LYS A N 1
ATOM 1606 C CA . LYS A 1 204 ? -59.254 -27.616 61.754 1.00 85.12 204 LYS A CA 1
ATOM 1607 C C . LYS A 1 204 ? -60.273 -26.725 62.468 1.00 85.12 204 LYS A C 1
ATOM 1609 O O . LYS A 1 204 ? -60.960 -27.213 63.356 1.00 85.12 204 LYS A O 1
ATOM 1614 N N . ILE A 1 205 ? -60.417 -25.464 62.066 1.00 81.81 205 ILE A N 1
ATOM 1615 C CA . ILE A 1 205 ? -61.392 -24.529 62.650 1.00 81.81 205 ILE A CA 1
ATOM 1616 C C . ILE A 1 205 ? -62.819 -25.049 62.444 1.00 81.81 205 ILE A C 1
ATOM 1618 O O . ILE A 1 205 ? -63.580 -25.121 63.403 1.00 81.81 205 ILE A O 1
ATOM 1622 N N . SER A 1 206 ? -63.172 -25.492 61.232 1.00 78.38 206 SER A N 1
ATOM 1623 C CA . SER A 1 206 ? -64.486 -26.085 60.956 1.00 78.38 206 SER A CA 1
ATOM 1624 C C . SER A 1 206 ? -64.752 -27.339 61.796 1.00 78.38 206 SER A C 1
ATOM 1626 O O . SER A 1 206 ? -65.876 -27.539 62.242 1.00 78.38 206 SER A O 1
ATOM 1628 N N . SER A 1 207 ? -63.728 -28.160 62.059 1.00 78.88 207 SER A N 1
ATOM 1629 C CA . SER A 1 207 ? -63.849 -29.347 62.919 1.00 78.88 207 SER A CA 1
ATOM 1630 C C . SER A 1 207 ? -63.995 -29.022 64.408 1.00 78.88 207 SER A C 1
ATOM 1632 O O . SER A 1 207 ? -64.541 -29.827 65.154 1.00 78.88 207 SER A O 1
ATOM 1634 N N . GLN A 1 208 ? -63.520 -27.853 64.849 1.00 72.75 208 GLN A N 1
ATOM 1635 C CA . GLN A 1 208 ? -63.548 -27.461 66.258 1.00 72.75 208 GLN A CA 1
ATOM 1636 C C . GLN A 1 208 ? -64.931 -27.005 66.734 1.00 72.75 208 GLN A C 1
ATOM 1638 O O . GLN A 1 208 ? -65.096 -26.799 67.931 1.00 72.75 208 GLN A O 1
ATOM 1643 N N . GLY A 1 209 ? -65.926 -26.863 65.848 1.00 64.75 209 GLY A N 1
ATOM 1644 C CA . GLY A 1 209 ? -67.313 -26.571 66.237 1.00 64.75 209 GLY A CA 1
ATOM 1645 C C . GLY A 1 209 ? -67.491 -25.297 67.076 1.00 64.75 209 GLY A C 1
ATOM 1646 O O . GLY A 1 209 ? -68.512 -25.147 67.739 1.00 64.75 209 GLY A O 1
ATOM 1647 N N . LEU A 1 210 ? -66.499 -24.401 67.081 1.00 66.12 210 LEU A N 1
ATOM 1648 C CA . LEU A 1 210 ? -66.515 -23.151 67.835 1.00 66.12 210 LEU A CA 1
ATOM 1649 C C . LEU A 1 210 ? -67.295 -22.111 67.038 1.00 66.12 210 LEU A C 1
ATOM 1651 O O . LEU A 1 210 ? -66.915 -21.752 65.920 1.00 66.12 210 LEU A O 1
ATOM 1655 N N . THR A 1 211 ? -68.381 -21.617 67.620 1.00 67.50 211 THR A N 1
ATOM 1656 C CA . THR A 1 211 ? -69.156 -20.528 67.026 1.00 67.50 211 THR A CA 1
ATOM 1657 C C . THR A 1 211 ? -68.386 -19.218 67.220 1.00 67.50 211 THR A C 1
ATOM 1659 O O . THR A 1 211 ? -67.624 -19.069 68.175 1.00 67.50 211 THR A O 1
ATOM 1662 N N . THR A 1 212 ? -68.575 -18.226 66.346 1.00 66.31 212 THR A N 1
ATOM 1663 C CA . THR A 1 212 ? -67.967 -16.887 66.505 1.00 66.31 212 THR A CA 1
ATOM 1664 C C . THR A 1 212 ? -68.260 -16.262 67.876 1.00 66.31 212 THR A C 1
ATOM 1666 O O . THR A 1 212 ? -67.442 -15.511 68.404 1.00 66.31 212 THR A O 1
ATOM 1669 N N . GLU A 1 213 ? -69.393 -16.626 68.479 1.00 70.38 213 GLU A N 1
ATOM 1670 C CA . GLU A 1 213 ? -69.780 -16.232 69.834 1.00 70.38 213 GLU A CA 1
ATOM 1671 C C . GLU A 1 213 ? -68.911 -16.885 70.927 1.00 70.38 213 GLU A C 1
ATOM 1673 O O . GLU A 1 213 ? -68.542 -16.227 71.900 1.00 70.38 213 GLU A O 1
ATOM 1678 N N . ASP A 1 214 ? -68.495 -18.144 70.751 1.00 75.06 214 ASP A N 1
ATOM 1679 C CA . ASP A 1 214 ? -67.608 -18.833 71.698 1.00 75.06 214 ASP A CA 1
ATOM 1680 C C . ASP A 1 214 ? -66.202 -18.223 71.694 1.00 75.06 214 ASP A C 1
ATOM 1682 O O . ASP A 1 214 ? -65.588 -18.073 72.750 1.00 75.06 214 ASP A O 1
ATOM 1686 N N . VAL A 1 215 ? -65.703 -17.808 70.523 1.00 76.62 215 VAL A N 1
ATOM 1687 C CA . VAL A 1 215 ? -64.408 -17.112 70.402 1.00 76.62 215 VAL A CA 1
ATOM 1688 C C . VAL A 1 215 ? -64.446 -15.765 71.120 1.00 76.62 215 VAL A C 1
ATOM 1690 O O . VAL A 1 215 ? -63.545 -15.461 71.900 1.00 76.62 215 VAL A O 1
ATOM 1693 N N . ARG A 1 216 ? -65.526 -14.998 70.944 1.00 79.00 216 ARG A N 1
ATOM 1694 C CA . ARG A 1 216 ? -65.729 -13.731 71.654 1.00 79.00 216 ARG A CA 1
ATOM 1695 C C . ARG A 1 216 ? -65.828 -13.939 73.173 1.00 79.00 216 ARG A C 1
ATOM 1697 O O . ARG A 1 216 ? -65.263 -13.155 73.937 1.00 79.00 216 ARG A O 1
ATOM 1704 N N . ARG A 1 217 ? -66.488 -15.013 73.629 1.00 82.62 217 ARG A N 1
ATOM 1705 C CA . ARG A 1 217 ? -66.531 -15.389 75.054 1.00 82.62 217 ARG A CA 1
ATOM 1706 C C . ARG A 1 217 ? -65.135 -15.712 75.589 1.00 82.62 217 ARG A C 1
ATOM 1708 O O . ARG A 1 217 ? -64.777 -15.236 76.663 1.00 82.62 217 ARG A O 1
ATOM 171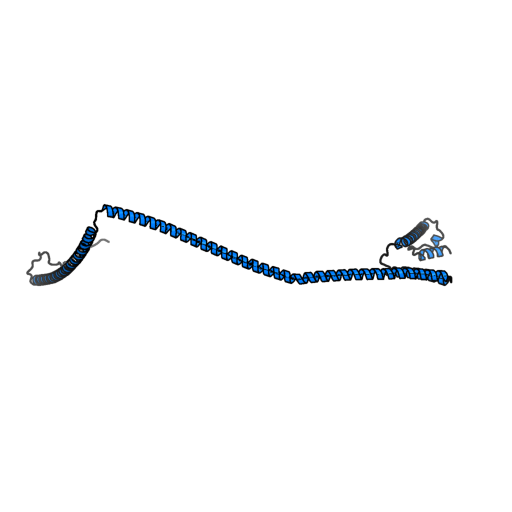5 N N . MET A 1 218 ? -64.332 -16.460 74.831 1.00 81.25 218 MET A N 1
ATOM 1716 C CA . MET A 1 218 ? -62.948 -16.778 75.196 1.00 81.25 218 MET A CA 1
ATOM 1717 C C . MET A 1 218 ? -62.047 -15.539 75.242 1.00 81.25 218 MET A C 1
ATOM 1719 O O . MET A 1 218 ? -61.206 -15.449 76.132 1.00 81.25 218 MET A O 1
ATOM 1723 N N . GLU A 1 219 ? -62.217 -14.568 74.340 1.00 84.75 219 GLU A N 1
ATOM 1724 C CA . GLU A 1 219 ? -61.471 -13.301 74.387 1.00 84.75 219 GLU A CA 1
ATOM 1725 C C . GLU A 1 219 ? -61.790 -12.504 75.656 1.00 84.75 219 GLU A C 1
ATOM 1727 O O . GLU A 1 219 ? -60.876 -12.046 76.345 1.00 84.75 219 GLU A O 1
ATOM 1732 N N . LEU A 1 220 ? -63.073 -12.398 76.013 1.00 87.50 220 LEU A N 1
ATOM 1733 C CA . LEU A 1 220 ? -63.507 -11.732 77.243 1.00 87.50 220 LEU A CA 1
ATOM 1734 C C . LEU A 1 220 ? -62.977 -12.441 78.495 1.00 87.50 220 LEU A C 1
ATOM 1736 O O . LEU A 1 220 ? -62.480 -11.784 79.413 1.00 87.50 220 LEU A O 1
ATOM 1740 N N . GLU A 1 221 ? -63.026 -13.775 78.534 1.00 86.31 221 GLU A N 1
ATOM 1741 C CA . GLU A 1 221 ? -62.438 -14.538 79.636 1.00 86.31 221 GLU A CA 1
ATOM 1742 C C . GLU A 1 221 ? -60.915 -14.407 79.687 1.00 86.31 221 GLU A C 1
ATOM 1744 O O . GLU A 1 221 ? -60.359 -14.275 80.775 1.00 86.31 221 GLU A O 1
ATOM 1749 N N . GLN A 1 222 ? -60.226 -14.368 78.544 1.00 90.06 222 GLN A N 1
ATOM 1750 C CA . GLN A 1 222 ? -58.779 -14.176 78.505 1.00 90.06 222 GLN A CA 1
ATOM 1751 C C . GLN A 1 222 ? -58.383 -12.806 79.064 1.00 90.06 222 GLN A C 1
ATOM 1753 O O . GLN A 1 222 ? -57.438 -12.726 79.851 1.00 90.06 222 GLN A O 1
ATOM 1758 N N . VAL A 1 223 ? -59.088 -11.737 78.682 1.00 91.44 223 VAL A N 1
ATOM 1759 C CA . VAL A 1 223 ? -58.862 -10.392 79.233 1.00 91.44 223 VAL A CA 1
ATOM 1760 C C . VAL A 1 223 ? -59.105 -10.398 80.742 1.00 91.44 223 VAL A C 1
ATOM 1762 O O . VAL A 1 223 ? -58.221 -10.001 81.500 1.00 91.44 223 VAL A O 1
ATOM 1765 N N . ARG A 1 224 ? -60.230 -10.962 81.200 1.00 90.75 224 ARG A N 1
ATOM 1766 C CA . ARG A 1 224 ? -60.557 -11.084 82.629 1.00 90.75 224 ARG A CA 1
ATOM 1767 C C . ARG A 1 224 ? -59.500 -11.869 83.414 1.00 90.75 224 ARG A C 1
ATOM 1769 O O . ARG A 1 224 ? -59.133 -11.476 84.520 1.00 90.75 224 ARG A O 1
ATOM 1776 N N . LEU A 1 225 ? -59.005 -12.978 82.864 1.00 90.81 225 LEU A N 1
ATOM 1777 C CA . LEU A 1 225 ? -57.969 -13.806 83.486 1.00 90.81 225 LEU A CA 1
ATOM 1778 C C . LEU A 1 225 ? -56.616 -13.091 83.524 1.00 90.81 225 LEU A C 1
ATOM 1780 O O . LEU A 1 225 ? -55.928 -13.177 84.537 1.00 90.81 225 LEU A O 1
ATOM 1784 N N . LYS A 1 226 ? -56.240 -12.363 82.464 1.00 91.88 226 LYS A N 1
ATOM 1785 C CA . LYS A 1 226 ? -55.018 -11.540 82.443 1.00 91.88 226 LYS A CA 1
ATOM 1786 C C . LYS A 1 226 ? -55.075 -10.437 83.498 1.00 91.88 226 LYS A C 1
ATOM 1788 O O . LYS A 1 226 ? -54.118 -10.275 84.247 1.00 91.88 226 LYS A O 1
ATOM 1793 N N . GLU A 1 227 ? -56.199 -9.735 83.611 1.00 91.62 227 GLU A N 1
ATOM 1794 C CA . GLU A 1 227 ? -56.400 -8.724 84.655 1.00 91.62 227 GLU A CA 1
ATOM 1795 C C . GLU A 1 227 ? -56.365 -9.335 86.062 1.00 91.62 227 GLU A C 1
ATOM 1797 O O . GLU A 1 227 ? -55.737 -8.783 86.965 1.00 91.62 227 GLU A O 1
ATOM 1802 N N . GLY A 1 228 ? -56.991 -10.501 86.258 1.00 90.81 228 GLY A N 1
ATOM 1803 C CA . GLY A 1 228 ? -56.935 -11.236 87.524 1.00 90.81 228 GLY A CA 1
ATOM 1804 C C . GLY A 1 228 ? -55.519 -11.695 87.887 1.00 90.81 228 GLY A C 1
ATOM 1805 O O . GLY A 1 228 ? -55.117 -11.595 89.047 1.00 90.81 228 GLY A O 1
ATOM 1806 N N . LEU A 1 229 ? -54.744 -12.150 86.898 1.00 91.69 229 LEU A N 1
ATOM 1807 C CA . LEU A 1 229 ? -53.347 -12.543 87.064 1.00 91.69 229 LEU A CA 1
ATOM 1808 C C . LEU A 1 229 ? -52.484 -11.352 87.485 1.00 91.69 229 LEU A C 1
ATOM 1810 O O . LEU A 1 229 ? -51.706 -11.482 88.427 1.00 91.69 229 LEU A O 1
ATOM 1814 N N . GLU A 1 230 ? -52.620 -10.204 86.817 1.00 92.12 230 GLU A N 1
ATOM 1815 C CA . GLU A 1 230 ? -51.860 -9.002 87.174 1.00 92.12 230 GLU A CA 1
ATOM 1816 C C . GLU A 1 230 ? -52.222 -8.498 88.574 1.00 92.12 230 GLU A C 1
ATOM 1818 O O . GLU A 1 230 ? -51.323 -8.269 89.381 1.00 92.12 230 GLU A O 1
ATOM 1823 N N . ARG A 1 231 ? -53.513 -8.472 88.940 1.00 92.44 231 ARG A N 1
ATOM 1824 C CA . ARG A 1 231 ? -53.932 -8.156 90.319 1.00 92.44 231 ARG A CA 1
ATOM 1825 C C . ARG A 1 231 ? -53.320 -9.116 91.339 1.00 92.44 231 ARG A C 1
ATOM 1827 O O . ARG A 1 231 ? -52.799 -8.680 92.359 1.00 92.44 231 ARG A O 1
ATOM 1834 N N . SER A 1 232 ? -53.345 -10.423 91.066 1.00 89.81 232 SER A N 1
ATOM 1835 C CA . SER A 1 232 ? -52.766 -11.431 91.962 1.00 89.81 232 SER A CA 1
ATOM 1836 C C . SER A 1 232 ? -51.246 -11.288 92.096 1.00 89.81 232 SER A C 1
ATOM 1838 O O . SER A 1 232 ? -50.719 -11.404 93.204 1.00 89.81 232 SER A O 1
ATOM 1840 N N . LYS A 1 233 ? -50.533 -10.987 91.001 1.00 91.25 233 LYS A N 1
ATOM 1841 C CA . LYS A 1 233 ? -49.094 -10.679 91.032 1.00 91.25 233 LYS A CA 1
ATOM 1842 C C . LYS A 1 233 ? -48.805 -9.443 91.878 1.00 91.25 233 LYS A C 1
ATOM 1844 O O . LYS A 1 233 ? -47.862 -9.468 92.665 1.00 91.25 233 LYS A O 1
ATOM 1849 N N . GLU A 1 234 ? -49.610 -8.394 91.744 1.00 92.50 234 GLU A N 1
ATOM 1850 C CA . GLU A 1 234 ? -49.460 -7.160 92.513 1.00 92.50 234 GLU A CA 1
ATOM 1851 C C . GLU A 1 234 ? -49.727 -7.388 94.008 1.00 92.50 234 GLU A C 1
ATOM 1853 O O . GLU A 1 234 ? -48.902 -7.013 94.841 1.00 92.50 234 GLU A O 1
ATOM 1858 N N . THR A 1 235 ? -50.792 -8.119 94.362 1.00 91.62 235 THR A N 1
ATOM 1859 C CA . THR A 1 235 ? -51.057 -8.525 95.755 1.00 91.62 235 THR A CA 1
ATOM 1860 C C . THR A 1 235 ? -49.922 -9.383 96.316 1.00 91.62 235 THR A C 1
ATOM 1862 O O . THR A 1 235 ? -49.473 -9.164 97.438 1.00 91.62 235 THR A O 1
ATOM 1865 N N . LYS A 1 236 ? -49.400 -10.338 95.533 1.00 92.81 236 LYS A N 1
ATOM 1866 C CA . LYS A 1 236 ? -48.262 -11.169 95.945 1.00 92.81 236 LYS A CA 1
ATOM 1867 C C . LYS A 1 236 ? -47.017 -10.323 96.214 1.00 92.81 236 LYS A C 1
ATOM 1869 O O . LYS A 1 236 ? -46.329 -10.570 97.200 1.00 92.81 236 LYS A O 1
ATOM 1874 N N . LYS A 1 237 ? -46.731 -9.341 95.355 1.00 92.62 237 LYS A N 1
ATOM 1875 C CA . LYS A 1 237 ? -45.605 -8.418 95.530 1.00 92.62 237 LYS A CA 1
ATOM 1876 C C . LYS A 1 237 ? -45.771 -7.581 96.802 1.00 92.62 237 LYS A C 1
ATOM 1878 O O . LYS A 1 237 ? -44.849 -7.546 97.605 1.00 92.62 237 LYS A O 1
ATOM 1883 N N . SER A 1 238 ? -46.956 -7.010 97.029 1.00 92.25 238 SER A N 1
ATOM 1884 C CA . SER A 1 238 ? -47.264 -6.249 98.248 1.00 92.25 238 SER A CA 1
ATOM 1885 C C . SER A 1 238 ? -47.072 -7.086 99.517 1.00 92.25 238 SER A C 1
ATOM 1887 O O . SER A 1 238 ? -46.367 -6.667 100.430 1.00 92.25 238 SER A O 1
ATOM 1889 N N . ASN A 1 239 ? -47.626 -8.303 99.557 1.00 88.81 239 ASN A N 1
ATOM 1890 C CA . ASN A 1 239 ? -47.486 -9.200 100.710 1.00 88.81 239 ASN A CA 1
ATOM 1891 C C . ASN A 1 239 ? -46.029 -9.618 100.944 1.00 88.81 239 ASN A C 1
ATOM 1893 O O . ASN A 1 239 ? -45.604 -9.776 102.083 1.00 88.81 239 ASN A O 1
ATOM 1897 N N . ASN A 1 240 ? -45.254 -9.810 99.873 1.00 91.50 240 ASN A N 1
ATOM 1898 C CA . ASN A 1 240 ? -43.829 -10.105 99.979 1.00 91.50 240 ASN A CA 1
ATOM 1899 C C . ASN A 1 240 ? -43.047 -8.914 100.552 1.00 91.50 240 ASN A C 1
ATOM 1901 O O . ASN A 1 240 ? -42.180 -9.103 101.399 1.00 91.50 240 ASN A O 1
ATOM 1905 N N . ASP A 1 241 ? -43.367 -7.692 100.129 1.00 91.06 241 ASP A N 1
ATOM 1906 C CA . ASP A 1 241 ? -42.743 -6.481 100.667 1.00 91.06 241 ASP A CA 1
ATOM 1907 C C . ASP A 1 241 ? -43.096 -6.280 102.154 1.00 91.06 241 ASP A C 1
ATOM 1909 O O . ASP A 1 241 ? -42.248 -5.860 102.942 1.00 91.06 241 ASP A O 1
ATOM 1913 N N . GLU A 1 242 ? -44.322 -6.614 102.567 1.00 92.25 242 GLU A N 1
ATOM 1914 C CA . GLU A 1 242 ? -44.723 -6.641 103.981 1.00 92.25 242 GLU A CA 1
ATOM 1915 C C . GLU A 1 242 ? -44.001 -7.731 104.778 1.00 92.25 242 GLU A C 1
ATOM 1917 O O . GLU A 1 242 ? -43.500 -7.459 105.870 1.00 92.25 242 GLU A O 1
ATOM 1922 N N . LEU A 1 243 ? -43.876 -8.940 104.223 1.00 90.88 243 LEU A N 1
ATOM 1923 C CA . LEU A 1 243 ? -43.119 -10.032 104.834 1.00 90.88 243 LEU A CA 1
ATOM 1924 C C . LEU A 1 243 ? -41.665 -9.615 105.079 1.00 90.88 243 LEU A C 1
ATOM 1926 O O . LEU A 1 243 ? -41.180 -9.745 106.198 1.00 90.88 243 LEU A O 1
ATOM 1930 N N . LEU A 1 244 ? -40.997 -9.041 104.073 1.00 90.88 244 LEU A N 1
ATOM 1931 C CA . LEU A 1 244 ? -39.615 -8.568 104.189 1.00 90.88 244 LEU A CA 1
ATOM 1932 C C . LEU A 1 244 ? -39.461 -7.483 105.265 1.00 90.88 244 LEU A C 1
ATOM 1934 O O . LEU A 1 244 ? -38.467 -7.469 105.994 1.00 90.88 244 LEU A O 1
ATOM 1938 N N . LYS A 1 245 ? -40.444 -6.583 105.410 1.00 92.44 245 LYS A N 1
ATOM 1939 C CA . LYS A 1 245 ? -40.459 -5.594 106.504 1.00 92.44 245 LYS A CA 1
ATOM 1940 C C . LYS A 1 245 ? -40.582 -6.273 107.865 1.00 92.44 245 LYS A C 1
ATOM 1942 O O . LYS A 1 245 ? -39.822 -5.943 108.775 1.00 92.44 245 LYS A O 1
ATOM 1947 N N . HIS A 1 246 ? -41.501 -7.227 108.005 1.00 91.25 246 HIS A N 1
ATOM 1948 C CA . HIS A 1 246 ? -41.676 -7.973 109.249 1.00 91.25 246 HIS A CA 1
ATOM 1949 C C . HIS A 1 246 ? -40.453 -8.827 109.598 1.00 91.25 246 HIS A C 1
ATOM 1951 O O . HIS A 1 246 ? -40.058 -8.854 110.761 1.00 91.25 246 HIS A O 1
ATOM 1957 N N . GLU A 1 247 ? -39.803 -9.459 108.621 1.00 89.88 247 GLU A N 1
ATOM 1958 C CA . GLU A 1 247 ? -38.541 -10.181 108.811 1.00 89.88 247 GLU A CA 1
ATOM 1959 C C . GLU A 1 247 ? -37.424 -9.240 109.276 1.00 89.88 247 GLU A C 1
ATOM 1961 O O . GLU A 1 247 ? -36.743 -9.538 110.256 1.00 89.88 247 GLU A O 1
ATOM 1966 N N . ALA A 1 248 ? -37.281 -8.062 108.659 1.00 89.62 248 ALA A N 1
ATOM 1967 C CA . ALA A 1 248 ? -36.298 -7.064 109.080 1.00 89.62 248 ALA A CA 1
ATOM 1968 C C . ALA A 1 248 ? -36.557 -6.551 110.510 1.00 89.62 248 ALA A C 1
ATOM 1970 O O . ALA A 1 248 ? -35.623 -6.395 111.306 1.00 89.62 248 ALA A O 1
ATOM 1971 N N . GLU A 1 249 ? -37.821 -6.312 110.872 1.00 91.12 249 GLU A N 1
ATOM 1972 C CA . GLU A 1 249 ? -38.205 -5.958 112.240 1.00 91.12 249 GLU A CA 1
ATOM 1973 C C . GLU A 1 249 ? -37.921 -7.087 113.233 1.00 91.12 249 GLU A C 1
ATOM 1975 O O . GLU A 1 249 ? -37.398 -6.824 114.322 1.00 91.12 249 GLU A O 1
ATOM 1980 N N . LEU A 1 250 ? -38.233 -8.332 112.866 1.00 89.81 250 LEU A N 1
ATOM 1981 C CA . LEU A 1 250 ? -37.966 -9.512 113.680 1.00 89.81 250 LEU A CA 1
ATOM 1982 C C . LEU A 1 250 ? -36.460 -9.678 113.901 1.00 89.81 250 LEU A C 1
ATOM 1984 O O . LEU A 1 250 ? -36.045 -9.798 115.050 1.00 89.81 250 LEU A O 1
ATOM 1988 N N . SER A 1 251 ? -35.633 -9.580 112.855 1.00 87.75 251 SER A N 1
ATOM 1989 C CA . SER A 1 251 ? -34.167 -9.609 112.959 1.00 87.75 251 SER A CA 1
ATOM 1990 C C . SER A 1 251 ? -33.631 -8.486 113.845 1.00 87.75 251 SER A C 1
ATOM 1992 O O . SER A 1 251 ? -32.741 -8.719 114.660 1.00 87.75 251 SER A O 1
ATOM 1994 N N . LYS A 1 252 ? -34.197 -7.274 113.766 1.00 89.50 252 LYS A N 1
ATOM 1995 C CA . LYS A 1 252 ? -33.805 -6.152 114.635 1.00 89.50 252 LYS A CA 1
ATOM 1996 C C . LYS A 1 252 ? -34.174 -6.399 116.099 1.00 89.50 252 LYS A C 1
ATOM 1998 O O . LYS A 1 252 ? -33.383 -6.092 116.990 1.00 89.50 252 LYS A O 1
ATOM 2003 N N . ARG A 1 253 ? -35.370 -6.934 116.373 1.00 89.31 253 ARG A N 1
ATOM 2004 C CA . ARG A 1 253 ? -35.795 -7.311 117.734 1.00 89.31 253 ARG A CA 1
ATOM 2005 C C . ARG A 1 253 ? -34.965 -8.475 118.271 1.00 89.31 253 ARG A C 1
ATOM 2007 O O . ARG A 1 253 ? -34.577 -8.435 119.433 1.00 89.31 253 ARG A O 1
ATOM 2014 N N . PHE A 1 254 ? -34.658 -9.456 117.428 1.00 89.56 254 PHE A N 1
ATOM 2015 C CA . PHE A 1 254 ? -33.810 -10.592 117.766 1.00 89.56 254 PHE A CA 1
ATOM 2016 C C . PHE A 1 254 ? -32.388 -10.138 118.102 1.00 89.56 254 PHE A C 1
ATOM 2018 O O . PHE A 1 254 ? -31.897 -10.479 119.169 1.00 89.56 254 PHE A O 1
ATOM 2025 N N . GLY A 1 255 ? -31.782 -9.259 117.295 1.00 86.19 255 GLY A N 1
ATOM 2026 C CA . GLY A 1 255 ? -30.473 -8.672 117.598 1.00 86.19 255 GLY A CA 1
ATOM 2027 C C . GLY A 1 255 ? -30.452 -7.895 118.921 1.00 86.19 255 GLY A C 1
ATOM 2028 O O . GLY A 1 255 ? -29.520 -8.040 119.707 1.00 86.19 255 GLY A O 1
ATOM 2029 N N . LYS A 1 256 ? -31.513 -7.135 119.236 1.00 88.31 256 LYS A N 1
ATOM 2030 C CA . LYS A 1 256 ? -31.658 -6.490 120.557 1.00 88.31 256 LYS A CA 1
ATOM 2031 C C . LYS A 1 256 ? -31.777 -7.506 121.694 1.00 88.31 256 LYS A C 1
ATOM 2033 O O . LYS A 1 256 ? -31.206 -7.295 122.759 1.00 88.31 256 LYS A O 1
ATOM 2038 N N . LEU A 1 257 ? -32.533 -8.586 121.496 1.00 85.56 257 LEU A N 1
ATOM 2039 C CA . LEU A 1 257 ? -32.668 -9.649 122.489 1.00 85.56 257 LEU A CA 1
ATOM 2040 C C . LEU A 1 257 ? -31.327 -10.354 122.715 1.00 85.56 257 LEU A C 1
ATOM 2042 O O . LEU A 1 257 ? -30.949 -10.555 123.863 1.00 85.56 257 LEU A O 1
ATOM 2046 N N . GLU A 1 258 ? -30.585 -10.668 121.653 1.00 85.44 258 GLU A N 1
ATOM 2047 C CA . GLU A 1 258 ? -29.234 -11.227 121.743 1.00 85.44 258 GLU A CA 1
ATOM 2048 C C . GLU A 1 258 ? -28.276 -10.285 122.474 1.00 85.44 258 GLU A C 1
ATOM 2050 O O . GLU A 1 258 ? -27.502 -10.741 123.312 1.00 85.44 258 GLU A O 1
ATOM 2055 N N . GLU A 1 259 ? -28.346 -8.976 122.223 1.00 86.50 259 GLU A N 1
ATOM 2056 C CA . GLU A 1 259 ? -27.550 -7.977 122.938 1.00 86.50 259 GLU A CA 1
ATOM 2057 C C . GLU A 1 259 ? -27.901 -7.934 124.433 1.00 86.50 259 GLU A C 1
ATOM 2059 O O . GLU A 1 259 ? -27.007 -7.946 125.279 1.00 86.50 259 GLU A O 1
ATOM 2064 N N . ILE A 1 260 ? -29.192 -7.963 124.783 1.00 85.31 260 ILE A N 1
ATOM 2065 C CA . ILE A 1 260 ? -29.652 -8.026 126.179 1.00 85.31 260 ILE A CA 1
ATOM 2066 C C . ILE A 1 260 ? -29.212 -9.335 126.839 1.00 85.31 260 ILE A C 1
ATOM 2068 O O . ILE A 1 260 ? -28.708 -9.300 127.958 1.00 85.31 260 ILE A O 1
ATOM 2072 N N . VAL A 1 261 ? -29.351 -10.478 126.164 1.00 83.56 261 VAL A N 1
ATOM 2073 C CA . VAL A 1 261 ? -28.903 -11.786 126.667 1.00 83.56 261 VAL A CA 1
ATOM 2074 C C . VAL A 1 261 ? -27.389 -11.797 126.848 1.00 83.56 261 VAL A C 1
ATOM 2076 O O . VAL A 1 261 ? -26.901 -12.282 127.864 1.00 83.56 261 VAL A O 1
ATOM 2079 N N . LYS A 1 262 ? -26.627 -11.216 125.917 1.00 81.75 262 LYS A N 1
ATOM 2080 C CA . LYS A 1 262 ? -25.171 -11.087 126.023 1.00 81.75 262 LYS A CA 1
ATOM 2081 C C . LYS A 1 262 ? -24.771 -10.190 127.195 1.00 81.75 262 LYS A C 1
ATOM 2083 O O . LYS A 1 262 ? -23.886 -10.575 127.951 1.00 81.75 262 LYS A O 1
ATOM 2088 N N . ASN A 1 263 ? -25.452 -9.058 127.381 1.00 81.62 263 ASN A N 1
ATOM 2089 C CA . ASN A 1 263 ? -25.236 -8.133 128.498 1.00 81.62 263 ASN A CA 1
ATOM 2090 C C . ASN A 1 263 ? -25.664 -8.725 129.851 1.00 81.62 263 ASN A C 1
ATOM 2092 O O . ASN A 1 263 ? -25.035 -8.462 130.873 1.00 81.62 263 ASN A O 1
ATOM 2096 N N . TYR A 1 264 ? -26.728 -9.529 129.880 1.00 81.25 264 TYR A N 1
ATOM 2097 C CA . TYR A 1 264 ? -27.145 -10.271 131.066 1.00 81.25 264 TYR A CA 1
ATOM 2098 C C . TYR A 1 264 ? -26.127 -11.363 131.399 1.00 81.25 264 TYR A C 1
ATOM 2100 O O . TYR A 1 264 ? -25.662 -11.427 132.530 1.00 81.25 264 TYR A O 1
ATOM 2108 N N . ASN A 1 265 ? -25.715 -12.166 130.414 1.00 78.06 265 ASN A N 1
ATOM 2109 C CA . ASN A 1 265 ? -24.721 -13.222 130.596 1.00 78.06 265 ASN A CA 1
ATOM 2110 C C . ASN A 1 265 ? -23.357 -12.661 131.026 1.00 78.06 265 ASN A C 1
ATOM 2112 O O . ASN A 1 265 ? -22.700 -13.270 131.867 1.00 78.06 265 ASN A O 1
ATOM 2116 N N . SER A 1 266 ? -22.931 -11.503 130.505 1.00 73.81 266 SER A N 1
ATOM 2117 C CA . SER A 1 266 ? -21.693 -10.853 130.950 1.00 73.81 266 SER A CA 1
ATOM 2118 C C . SER A 1 266 ? -21.802 -10.345 132.389 1.00 73.81 266 SER A C 1
ATOM 2120 O O . SER A 1 266 ? -20.947 -10.688 133.201 1.00 73.81 266 SER A O 1
ATOM 2122 N N . LYS A 1 267 ? -22.880 -9.630 132.749 1.00 75.12 267 LYS A N 1
ATOM 2123 C CA . LYS A 1 267 ? -23.112 -9.160 134.130 1.00 75.12 267 LYS A CA 1
ATOM 2124 C C . LYS A 1 267 ? -23.294 -10.307 135.127 1.00 75.12 267 LYS A C 1
ATOM 2126 O O . LYS A 1 267 ? -22.818 -10.230 136.254 1.00 75.12 267 LYS A O 1
ATOM 2131 N N . ALA A 1 268 ? -23.955 -11.387 134.728 1.00 64.06 268 ALA A N 1
ATOM 2132 C CA . ALA A 1 268 ? -24.161 -12.562 135.568 1.00 64.06 268 ALA A CA 1
ATOM 2133 C C . ALA A 1 268 ? -22.879 -13.405 135.728 1.00 64.06 268 ALA A C 1
ATOM 2135 O O . ALA A 1 268 ? -22.683 -14.019 136.777 1.00 64.06 268 ALA A O 1
ATOM 2136 N N . SER A 1 269 ? -21.978 -13.380 134.735 1.00 62.28 269 SER A N 1
ATOM 2137 C CA . SER A 1 269 ? -20.611 -13.903 134.859 1.00 62.28 269 SER A CA 1
ATOM 2138 C C . SER A 1 269 ? -19.732 -13.026 135.761 1.00 62.28 269 SER A C 1
ATOM 2140 O O . SER A 1 269 ? -18.914 -13.568 136.499 1.00 62.28 269 SER A O 1
ATOM 2142 N N . GLU A 1 270 ? -19.895 -11.700 135.729 1.00 68.19 270 GLU A N 1
ATOM 2143 C CA . GLU A 1 270 ? -19.211 -10.753 136.630 1.00 68.19 270 GLU A CA 1
ATOM 2144 C C . GLU A 1 270 ? -19.662 -10.908 138.091 1.00 68.19 270 GLU A C 1
ATOM 2146 O O . GLU A 1 270 ? -18.847 -10.809 139.003 1.00 68.19 270 GLU A O 1
ATOM 2151 N N . LEU A 1 271 ? -20.943 -11.211 138.318 1.00 66.56 271 LEU A N 1
ATOM 2152 C CA . LEU A 1 271 ? -21.536 -11.370 139.651 1.00 66.56 271 LEU A CA 1
ATOM 2153 C C . LEU A 1 271 ? -21.467 -12.815 140.204 1.00 66.56 271 LEU A C 1
ATOM 2155 O O . LEU A 1 271 ? -22.070 -13.092 141.233 1.00 66.56 271 LEU A O 1
ATOM 2159 N N . GLN A 1 272 ? -20.746 -13.739 139.548 1.00 58.53 272 GLN A N 1
ATOM 2160 C CA . GLN A 1 272 ? -20.579 -15.161 139.934 1.00 58.53 272 GLN A CA 1
ATOM 2161 C C . GLN A 1 272 ? -21.877 -15.982 140.134 1.00 58.53 272 GLN A C 1
ATOM 2163 O O . GLN A 1 272 ? -21.847 -17.059 140.727 1.00 58.53 272 GLN A O 1
ATOM 2168 N N . PHE A 1 273 ? -23.017 -15.541 139.593 1.00 55.19 273 PHE A N 1
ATOM 2169 C CA . PHE A 1 273 ? -24.313 -16.218 139.767 1.00 55.19 273 PHE A CA 1
ATOM 2170 C C . PHE A 1 273 ? -24.613 -17.318 138.726 1.00 55.19 273 PHE A C 1
ATOM 2172 O O . PHE A 1 273 ? -25.675 -17.937 138.797 1.00 55.19 273 PHE A O 1
ATOM 2179 N N . ILE A 1 274 ? -23.705 -17.613 137.781 1.00 54.66 274 ILE A N 1
ATOM 2180 C CA . ILE A 1 274 ? -23.885 -18.698 136.793 1.00 54.66 274 ILE A CA 1
ATOM 2181 C C . ILE A 1 274 ? -22.807 -19.790 136.967 1.00 54.66 274 ILE A C 1
ATOM 2183 O O . ILE A 1 274 ? -21.623 -19.514 136.764 1.00 54.66 274 ILE A O 1
ATOM 2187 N N . PRO A 1 275 ? -23.193 -21.041 137.293 1.00 51.62 275 PRO A N 1
ATOM 2188 C CA . PRO A 1 275 ? -22.290 -22.189 137.376 1.00 51.62 275 PRO A CA 1
ATOM 2189 C C . PRO A 1 275 ? -21.646 -22.545 136.025 1.00 51.62 275 PRO A C 1
ATOM 2191 O O . PRO A 1 275 ? -22.280 -22.468 134.974 1.00 51.62 275 PRO A O 1
ATOM 2194 N N . ILE A 1 276 ? -20.404 -23.037 136.072 1.00 50.88 276 ILE A N 1
ATOM 2195 C CA . ILE A 1 276 ? -19.486 -23.340 134.947 1.00 50.88 276 ILE A CA 1
ATOM 2196 C C . ILE A 1 276 ? -19.986 -24.503 134.039 1.00 50.88 276 ILE A C 1
ATOM 2198 O O . ILE A 1 276 ? -19.262 -25.017 133.192 1.00 50.88 276 ILE A O 1
ATOM 2202 N N . THR A 1 277 ? -21.235 -24.946 134.192 1.00 50.22 277 THR A N 1
ATOM 2203 C CA . THR A 1 277 ? -21.834 -26.098 133.494 1.00 50.22 277 THR A CA 1
ATOM 2204 C C . THR A 1 277 ? -22.959 -25.736 132.512 1.00 50.22 277 THR A C 1
ATOM 2206 O O . THR A 1 277 ? -23.577 -26.633 131.940 1.00 50.22 277 THR A O 1
ATOM 2209 N N . ALA A 1 278 ? -23.222 -24.452 132.245 1.00 50.00 278 ALA A N 1
ATOM 2210 C CA . ALA A 1 278 ? -24.254 -24.038 131.288 1.00 50.00 278 ALA A CA 1
ATOM 2211 C C . ALA A 1 278 ? -23.747 -23.982 129.828 1.00 50.00 278 ALA A C 1
ATOM 2213 O O . ALA A 1 278 ? -22.721 -23.386 129.509 1.00 50.00 278 ALA A O 1
ATOM 2214 N N . LYS A 1 279 ? -24.523 -24.573 128.911 1.00 52.28 279 LYS A N 1
ATOM 2215 C CA . LYS A 1 279 ? -24.154 -24.948 127.528 1.00 52.28 279 LYS A CA 1
ATOM 2216 C C . LYS A 1 279 ? -23.808 -23.795 126.555 1.00 52.28 279 LYS A C 1
ATOM 2218 O O . LYS A 1 279 ? -23.447 -24.086 125.423 1.00 52.28 279 LYS A O 1
ATOM 2223 N N . ASN A 1 280 ? -23.889 -22.521 126.956 1.00 52.41 280 ASN A N 1
ATOM 2224 C CA . ASN A 1 280 ? -23.641 -21.357 126.081 1.00 52.41 280 ASN A CA 1
ATOM 2225 C C . ASN A 1 280 ? -22.755 -20.252 126.708 1.00 52.41 280 ASN A C 1
ATOM 2227 O O . ASN A 1 280 ? -22.815 -19.093 126.300 1.00 52.41 280 ASN A O 1
ATOM 2231 N N . SER A 1 281 ? -21.885 -20.592 127.667 1.00 44.00 281 SER A N 1
ATOM 2232 C CA . SER A 1 281 ? -20.781 -19.717 128.092 1.00 44.00 281 SER A CA 1
ATOM 2233 C C . SER A 1 281 ? -19.584 -19.903 127.148 1.00 44.00 281 SER A C 1
ATOM 2235 O O . SER A 1 281 ? -18.828 -20.870 127.271 1.00 44.00 281 SER A O 1
ATOM 2237 N N . GLY A 1 282 ? -19.439 -19.022 126.157 1.00 42.16 282 GLY A N 1
ATOM 2238 C CA . GLY A 1 282 ? -18.381 -19.098 125.142 1.00 42.16 282 GLY A CA 1
ATOM 2239 C C . GLY A 1 282 ? -16.982 -19.264 125.751 1.00 42.16 282 GLY A C 1
ATOM 2240 O O . GLY A 1 282 ? -16.497 -18.399 126.476 1.00 42.16 282 GLY A O 1
ATOM 2241 N N . GLN A 1 283 ? -16.339 -20.398 125.461 1.00 40.66 283 GLN A N 1
ATOM 2242 C CA . GLN A 1 283 ? -15.040 -20.793 126.006 1.00 40.66 283 GLN A CA 1
ATOM 2243 C C . GLN A 1 283 ? -13.912 -19.861 125.526 1.00 40.66 283 GLN A C 1
ATOM 2245 O O . GLN A 1 283 ? -13.625 -19.796 124.333 1.00 40.66 283 GLN A O 1
ATOM 2250 N N . LYS A 1 284 ? -13.176 -19.242 126.457 1.00 37.84 284 LYS A N 1
ATOM 2251 C CA . LYS A 1 284 ? -11.757 -18.894 126.264 1.00 37.84 284 LYS A CA 1
ATOM 2252 C C . LYS A 1 284 ? -10.925 -19.840 127.132 1.00 37.84 284 LYS A C 1
ATOM 2254 O O . LYS A 1 284 ? -10.818 -19.647 128.338 1.00 37.84 284 LYS A O 1
ATOM 2259 N N . LYS A 1 285 ? -10.378 -20.899 126.525 1.00 38.78 285 LYS A N 1
ATOM 2260 C CA . LYS A 1 285 ? -9.433 -21.815 127.180 1.00 38.78 285 LYS A CA 1
ATOM 2261 C C . LYS A 1 285 ? -8.062 -21.141 127.280 1.00 38.78 285 LYS A C 1
ATOM 2263 O O . LYS A 1 285 ? -7.433 -20.889 126.258 1.00 38.78 285 LYS A O 1
ATOM 2268 N N . ILE A 1 286 ? -7.596 -20.906 128.501 1.00 34.22 286 ILE A N 1
ATOM 2269 C CA . ILE A 1 286 ? -6.179 -20.736 128.834 1.00 34.22 286 ILE A CA 1
ATOM 2270 C C . ILE A 1 286 ? -5.819 -21.952 129.682 1.00 34.22 286 ILE A C 1
ATOM 2272 O O . ILE A 1 286 ? -6.437 -22.165 130.720 1.00 34.22 286 ILE A O 1
ATOM 2276 N N . ASN A 1 287 ? -4.867 -22.767 129.230 1.00 35.91 287 ASN A N 1
ATOM 2277 C CA . ASN A 1 287 ? -4.090 -23.614 130.129 1.00 35.91 287 ASN A CA 1
ATOM 2278 C C . ASN A 1 287 ? -2.731 -23.932 129.503 1.00 35.91 287 ASN A C 1
ATOM 2280 O O . ASN A 1 287 ? -2.623 -24.674 128.528 1.00 35.91 287 ASN A O 1
ATOM 2284 N N . ASP A 1 288 ? -1.706 -23.352 130.118 1.00 37.16 288 ASP A N 1
ATOM 2285 C CA . ASP A 1 288 ? -0.321 -23.796 130.081 1.00 37.16 288 ASP A CA 1
ATOM 2286 C C . ASP A 1 288 ? -0.190 -25.257 130.536 1.00 37.16 288 ASP A C 1
ATOM 2288 O O . ASP A 1 288 ? -0.779 -25.644 131.547 1.00 37.16 288 ASP A O 1
ATOM 2292 N N . ARG A 1 289 ? 0.681 -26.026 129.864 1.00 37.06 289 ARG A N 1
ATOM 2293 C CA . ARG A 1 289 ? 1.855 -26.687 130.482 1.00 37.06 289 ARG A CA 1
ATOM 2294 C C . ARG A 1 289 ? 2.591 -27.603 129.491 1.00 37.06 289 ARG A C 1
ATOM 2296 O O . ARG A 1 289 ? 2.164 -28.703 129.183 1.00 37.06 289 ARG A O 1
ATOM 2303 N N . ASN A 1 290 ? 3.755 -27.117 129.065 1.00 36.91 290 ASN A N 1
ATOM 2304 C CA . ASN A 1 290 ? 5.069 -27.762 129.167 1.00 36.91 290 ASN A CA 1
ATOM 2305 C C . ASN A 1 290 ? 5.235 -29.290 128.946 1.00 36.91 290 ASN A C 1
ATOM 2307 O O . ASN A 1 290 ? 4.793 -30.094 129.762 1.00 36.91 290 ASN A O 1
ATOM 2311 N N . ARG A 1 291 ? 6.182 -29.583 128.026 1.00 39.12 291 ARG A N 1
ATOM 2312 C CA . ARG A 1 291 ? 7.148 -30.719 127.961 1.00 39.12 291 ARG A CA 1
ATOM 2313 C C . ARG A 1 291 ? 6.597 -32.083 127.515 1.00 39.12 291 ARG A C 1
ATOM 2315 O O . ARG A 1 291 ? 5.606 -32.544 128.041 1.00 39.12 291 ARG A O 1
ATOM 2322 N N . LYS A 1 292 ? 7.238 -32.856 126.625 1.00 41.75 292 LYS A N 1
ATOM 2323 C CA . LYS A 1 292 ? 8.617 -32.928 126.078 1.00 41.75 292 LYS A CA 1
ATOM 2324 C C . LYS A 1 292 ? 8.517 -33.661 124.718 1.00 41.75 292 LYS A C 1
ATOM 2326 O O . LYS A 1 292 ? 7.838 -34.671 124.636 1.00 41.75 292 LYS A O 1
ATOM 2331 N N . LYS A 1 293 ? 9.031 -33.068 123.635 1.00 42.66 293 LYS A N 1
ATOM 2332 C CA . LYS A 1 293 ? 10.331 -33.335 122.965 1.00 42.66 293 LYS A CA 1
ATOM 2333 C C . LYS A 1 293 ? 10.403 -34.597 122.078 1.00 42.66 293 LYS A C 1
ATOM 2335 O O . LYS A 1 293 ? 10.604 -35.689 122.586 1.00 42.66 293 LYS A O 1
ATOM 2340 N N . GLY A 1 294 ? 10.474 -34.342 120.765 1.00 35.41 294 GLY A N 1
ATOM 2341 C CA . GLY A 1 294 ? 11.613 -34.722 119.917 1.00 35.41 294 GLY A CA 1
ATOM 2342 C C . GLY A 1 294 ? 11.523 -36.021 119.112 1.00 35.41 294 GLY A C 1
ATOM 2343 O O . GLY A 1 294 ? 11.719 -37.093 119.672 1.00 35.41 294 GLY A O 1
ATOM 2344 N N . ARG A 1 295 ? 11.429 -35.894 117.779 1.00 41.50 295 ARG A N 1
ATOM 2345 C CA . ARG A 1 295 ? 12.366 -36.513 116.822 1.00 41.50 295 ARG A CA 1
ATOM 2346 C C . ARG A 1 295 ? 12.149 -35.964 115.400 1.00 41.50 295 ARG A C 1
ATOM 2348 O O . ARG A 1 295 ? 11.061 -36.126 114.869 1.00 41.50 295 ARG A O 1
ATOM 2355 N N . GLN A 1 296 ? 13.252 -35.393 114.896 1.00 36.78 296 GLN A N 1
ATOM 2356 C CA . GLN A 1 296 ? 13.637 -34.950 113.543 1.00 36.78 296 GLN A CA 1
ATOM 2357 C C . GLN A 1 296 ? 12.807 -33.871 112.849 1.00 36.78 296 GLN A C 1
ATOM 2359 O O . GLN A 1 296 ? 11.614 -34.089 112.576 1.00 36.78 296 GLN A O 1
#

Sequence (296 aa):
KFEEEVVASFKGLGYGFPISKTGLASVGAPHTWPPILAALTWLVGLLGYEEKAKASKLQDDAEPEALDDASPLEKVFFEYLGHAYVAYMTQDTEELESLAEGLNAVFEEKIQFIYDEAERQADINMALEDEIKQMDSKAASLPESLEKLENLNTKANDYRKVIENLLAYKEDFSAKVSKKNLQLQENEKKLGEIRTIVNSLKVKISSQGLTTEDVRRMELEQVRLKEGLERSKETKKSNNDELLKHEAELSKRFGKLEEIVKNYNSKASELQFIPITAKNSGQKKINDRNRKKGRQ